Protein AF-A0AAW1ASM3-F1 (afdb_monomer_lite)

Organism: Crotalus adamanteus (NCBI:txid8729)

Structure (mmCIF, N/CA/C/O backbone):
data_AF-A0AAW1ASM3-F1
#
_entry.id   AF-A0AAW1ASM3-F1
#
loop_
_atom_site.group_PDB
_atom_site.id
_atom_site.type_symbol
_atom_site.label_atom_id
_atom_site.label_alt_id
_atom_site.label_comp_id
_atom_site.label_asym_id
_atom_site.label_entity_id
_atom_site.label_seq_id
_atom_site.pdbx_PDB_ins_code
_atom_site.Cartn_x
_atom_site.Cartn_y
_atom_site.Cartn_z
_atom_site.occupancy
_atom_site.B_iso_or_equiv
_atom_site.auth_seq_id
_atom_site.auth_comp_id
_atom_site.auth_asym_id
_atom_site.auth_atom_id
_atom_site.pdbx_PDB_model_num
ATOM 1 N N . MET A 1 1 ? -35.745 -4.486 3.877 1.00 82.31 1 MET A N 1
ATOM 2 C CA . MET A 1 1 ? -34.928 -3.350 4.353 1.00 82.31 1 MET A CA 1
ATOM 3 C C . MET A 1 1 ? -33.497 -3.824 4.559 1.00 82.31 1 MET A C 1
ATOM 5 O O . MET A 1 1 ? -33.314 -4.729 5.365 1.00 82.31 1 MET A O 1
ATOM 9 N N . PRO A 1 2 ? -32.500 -3.284 3.839 1.00 93.75 2 PRO A N 1
ATOM 10 C CA . PRO A 1 2 ? -31.086 -3.465 4.178 1.00 93.75 2 PRO A CA 1
ATOM 11 C C . PRO A 1 2 ? -30.749 -3.000 5.606 1.00 93.75 2 PRO A C 1
ATOM 13 O O . PRO A 1 2 ? -31.314 -2.018 6.092 1.00 93.75 2 PRO A O 1
ATOM 16 N N . PHE A 1 3 ? -29.783 -3.655 6.258 1.00 94.00 3 PHE A N 1
ATOM 17 C CA . PHE A 1 3 ? -29.371 -3.330 7.633 1.00 94.00 3 PHE A CA 1
ATOM 18 C C . PHE A 1 3 ? -28.918 -1.868 7.794 1.00 94.00 3 PHE A C 1
ATOM 20 O O . PHE A 1 3 ? -29.398 -1.164 8.680 1.00 94.00 3 PHE A O 1
ATOM 27 N N . ILE A 1 4 ? -28.086 -1.371 6.872 1.00 94.31 4 ILE A N 1
ATOM 28 C CA . ILE A 1 4 ? -27.621 0.024 6.873 1.00 94.31 4 ILE A CA 1
ATOM 29 C C . ILE A 1 4 ? -28.773 1.037 6.753 1.00 94.31 4 ILE A C 1
ATOM 31 O O . ILE A 1 4 ? -28.754 2.064 7.423 1.00 94.31 4 ILE A O 1
ATOM 35 N N . THR A 1 5 ? -29.815 0.739 5.966 1.00 91.44 5 THR A N 1
ATOM 36 C CA . THR A 1 5 ? -30.988 1.625 5.842 1.00 91.44 5 THR A CA 1
ATOM 37 C C . THR A 1 5 ? -31.884 1.596 7.079 1.00 91.44 5 THR A C 1
ATOM 39 O O . THR A 1 5 ? -32.475 2.616 7.414 1.00 91.44 5 THR A O 1
ATOM 42 N N . TYR A 1 6 ? -31.950 0.461 7.784 1.00 91.94 6 TYR A N 1
ATOM 43 C CA . TYR A 1 6 ? -32.653 0.359 9.064 1.00 91.94 6 TYR A CA 1
ATOM 44 C C . TYR A 1 6 ? -31.962 1.211 10.138 1.00 91.94 6 TYR A C 1
ATOM 46 O O . TYR A 1 6 ? -32.612 2.057 10.750 1.00 91.94 6 TYR A O 1
ATOM 54 N N . LEU A 1 7 ? -30.639 1.068 10.294 1.00 91.00 7 LEU A N 1
ATOM 55 C CA . LEU A 1 7 ? -29.864 1.908 11.212 1.00 91.00 7 LEU A CA 1
ATOM 56 C C . LEU A 1 7 ? -29.938 3.389 10.830 1.00 91.00 7 LEU A C 1
ATOM 58 O O . LEU A 1 7 ? -30.219 4.214 11.688 1.00 91.00 7 LEU A O 1
ATOM 62 N N . SER A 1 8 ? -29.762 3.734 9.551 1.00 90.38 8 SER A N 1
ATOM 63 C CA . SER A 1 8 ? -29.872 5.125 9.096 1.00 90.38 8 SER A CA 1
ATOM 64 C C . SER A 1 8 ? -31.235 5.739 9.422 1.00 90.38 8 SER A C 1
ATOM 66 O O . SER A 1 8 ? -31.278 6.905 9.797 1.00 90.38 8 SER A O 1
ATOM 68 N N . GLY A 1 9 ? -32.328 4.974 9.302 1.00 88.69 9 GLY A N 1
ATOM 69 C CA . GLY A 1 9 ? -33.668 5.428 9.677 1.00 88.69 9 GLY A CA 1
ATOM 70 C C . GLY A 1 9 ? -33.783 5.717 11.175 1.00 88.69 9 GLY A C 1
ATOM 71 O O . GLY A 1 9 ? -34.260 6.787 11.555 1.00 88.69 9 GLY A O 1
ATOM 72 N N . LEU A 1 10 ? -33.276 4.808 12.017 1.00 88.62 10 LEU A N 1
ATOM 73 C CA . LEU A 1 10 ? -33.219 5.003 13.467 1.00 88.62 10 LEU A CA 1
ATOM 74 C C . LEU A 1 10 ? -32.372 6.225 13.855 1.00 88.62 10 LEU A C 1
ATOM 76 O O . LEU A 1 10 ? -32.844 7.052 14.623 1.00 88.62 10 LEU A O 1
ATOM 80 N N . LEU A 1 11 ? -31.181 6.398 13.271 1.00 87.75 11 LEU A N 1
ATOM 81 C CA . LEU A 1 11 ? -30.322 7.565 13.516 1.00 87.75 11 LEU A CA 1
ATOM 82 C C . LEU A 1 11 ? -31.014 8.880 13.118 1.00 87.75 11 LEU A C 1
ATOM 84 O O . LEU A 1 11 ? -30.948 9.856 13.858 1.00 87.75 11 LEU A O 1
ATOM 88 N N . THR A 1 12 ? -31.728 8.920 11.985 1.00 84.06 12 THR A N 1
ATOM 89 C CA . THR A 1 12 ? -32.496 10.121 11.601 1.00 84.06 12 THR A CA 1
ATOM 90 C C . THR A 1 12 ? -33.696 10.390 12.511 1.00 84.06 12 THR A C 1
ATOM 92 O O . THR A 1 12 ? -34.086 11.544 12.669 1.00 84.06 12 THR A O 1
ATOM 95 N N . ALA A 1 13 ? -34.272 9.350 13.122 1.00 82.06 13 ALA A N 1
ATOM 96 C CA . ALA A 1 13 ? -35.368 9.472 14.080 1.00 82.06 13 ALA A CA 1
ATOM 97 C C . ALA A 1 13 ? -34.887 9.802 15.506 1.00 82.06 13 ALA A C 1
ATOM 99 O O . ALA A 1 13 ? -35.651 10.379 16.274 1.00 82.06 13 ALA A O 1
ATOM 100 N N . GLN A 1 14 ? -33.625 9.506 15.847 1.00 71.81 14 GLN A N 1
ATOM 101 C CA . GLN A 1 14 ? -33.038 9.747 17.173 1.00 71.81 14 GLN A CA 1
ATOM 102 C C . GLN A 1 14 ? -33.065 11.223 17.592 1.00 71.81 14 GLN A C 1
ATOM 104 O O . GLN A 1 14 ? -33.134 11.522 18.778 1.00 71.81 14 GLN A O 1
ATOM 109 N N . MET A 1 15 ? -33.131 12.153 16.634 1.00 61.88 15 MET A N 1
ATOM 110 C CA . MET A 1 15 ? -33.374 13.583 16.889 1.00 61.88 15 MET A CA 1
ATOM 111 C C . MET A 1 15 ? -34.691 13.872 17.649 1.00 61.88 15 MET A C 1
ATOM 113 O O . MET A 1 15 ? -34.957 15.023 17.988 1.00 61.88 15 MET A O 1
ATOM 117 N N . LEU A 1 16 ? -35.530 12.854 17.880 1.00 68.38 16 LEU A N 1
ATOM 118 C CA . LEU A 1 16 ? -36.795 12.907 18.615 1.00 68.38 16 LEU A CA 1
ATOM 119 C C . LEU A 1 16 ? -36.767 12.118 19.948 1.00 68.38 16 LEU A C 1
ATOM 121 O O . LEU A 1 16 ? -37.781 12.102 20.646 1.00 68.38 16 LEU A O 1
ATOM 125 N N . SER A 1 17 ? -35.659 11.448 20.304 1.00 69.94 17 SER A N 1
ATOM 126 C CA . SER A 1 17 ? -35.540 10.626 21.524 1.00 69.94 17 SER A CA 1
ATOM 127 C C . SER A 1 17 ? -34.078 10.373 21.941 1.00 69.94 17 SER A C 1
ATOM 129 O O . SER A 1 17 ? -33.352 9.685 21.221 1.00 69.94 17 SER A O 1
ATOM 131 N N . ASP A 1 18 ? -33.673 10.848 23.125 1.00 66.31 18 ASP A N 1
ATOM 132 C CA . ASP A 1 18 ? -32.274 10.784 23.598 1.00 66.31 18 ASP A CA 1
ATOM 133 C C . ASP A 1 18 ? -31.766 9.356 23.918 1.00 66.31 18 ASP A C 1
ATOM 135 O O . ASP A 1 18 ? -30.696 8.953 23.456 1.00 66.31 18 ASP A O 1
ATOM 139 N N . ASP A 1 19 ? -32.534 8.557 24.669 1.00 60.03 19 ASP A N 1
ATOM 140 C CA . ASP A 1 19 ? -32.048 7.322 25.319 1.00 60.03 19 ASP A CA 1
ATOM 141 C C . ASP A 1 19 ? -32.208 6.038 24.475 1.00 60.03 19 ASP A C 1
ATOM 143 O O . ASP A 1 19 ? -32.847 5.068 24.896 1.00 60.03 19 ASP A O 1
ATOM 147 N N . GLN A 1 20 ? -31.632 5.989 23.268 1.00 67.62 20 GLN A N 1
ATOM 148 C CA . GLN A 1 20 ? -31.697 4.788 22.418 1.00 67.62 20 GLN A CA 1
ATOM 149 C C . GLN A 1 20 ? -30.332 4.112 22.182 1.00 67.62 20 GLN A C 1
ATOM 151 O O . GLN A 1 20 ? -29.307 4.764 21.994 1.00 67.62 20 GLN A O 1
ATOM 156 N N . LEU A 1 21 ? -30.352 2.768 22.114 1.00 78.94 21 LEU A N 1
ATOM 157 C CA . LEU A 1 21 ? -29.240 1.806 21.896 1.00 78.94 21 LEU A CA 1
ATOM 158 C C . LEU A 1 21 ? -28.329 2.054 20.666 1.00 78.94 21 LEU A C 1
ATOM 160 O O . LEU A 1 21 ? -27.436 1.263 20.380 1.00 78.94 21 LEU A O 1
ATOM 164 N N . ILE A 1 22 ? -28.587 3.120 19.919 1.00 84.19 22 ILE A N 1
ATOM 165 C CA . ILE A 1 22 ? -27.890 3.575 18.711 1.00 84.19 22 ILE A CA 1
ATOM 166 C C . ILE A 1 22 ? -26.911 4.728 18.994 1.00 84.19 22 ILE A C 1
ATOM 168 O O . ILE A 1 22 ? -26.211 5.169 18.084 1.00 84.19 22 ILE A O 1
ATOM 172 N N . SER A 1 23 ? -26.833 5.213 20.240 1.00 85.50 23 SER A N 1
ATOM 173 C CA . SER A 1 23 ? -25.839 6.209 20.649 1.00 85.50 23 SER A CA 1
ATOM 174 C C . SER A 1 23 ? -24.412 5.748 20.316 1.00 85.50 23 SER A C 1
ATOM 176 O O . SER A 1 23 ? -24.040 4.600 20.559 1.00 85.50 23 SER A O 1
ATOM 178 N N . GLY A 1 24 ? -23.621 6.634 19.706 1.00 86.06 24 GLY A N 1
ATOM 179 C CA . GLY A 1 24 ? -22.264 6.340 19.230 1.00 86.06 24 GLY A CA 1
ATOM 180 C C . GLY A 1 24 ? -22.170 5.643 17.862 1.00 86.06 24 GLY A C 1
ATOM 181 O O . GLY A 1 24 ? -21.072 5.566 17.311 1.00 86.06 24 GLY A O 1
ATOM 182 N N . VAL A 1 25 ? -23.276 5.184 17.263 1.00 90.56 25 VAL A N 1
ATOM 183 C CA . VAL A 1 25 ? -23.261 4.624 15.899 1.00 90.56 25 VAL A CA 1
ATOM 184 C C . VAL A 1 25 ? -23.029 5.741 14.877 1.00 90.56 25 VAL A C 1
ATOM 186 O O . VAL A 1 25 ? -23.717 6.757 14.881 1.00 90.56 25 VAL A O 1
ATOM 189 N N . GLN A 1 26 ? -22.081 5.541 13.958 1.00 91.75 26 GLN A N 1
ATOM 190 C CA . GLN A 1 26 ? -21.777 6.483 12.875 1.00 91.75 26 GLN A CA 1
ATOM 191 C C . GLN A 1 26 ? -21.695 5.749 11.533 1.00 91.75 26 GLN A C 1
ATOM 193 O O . GLN A 1 26 ? -21.084 4.686 11.432 1.00 91.75 26 GLN A O 1
ATOM 198 N N . ILE A 1 27 ? -22.299 6.322 10.488 1.00 93.00 27 ILE A N 1
ATOM 199 C CA . ILE A 1 27 ? -22.338 5.737 9.141 1.00 93.00 27 ILE A CA 1
ATOM 200 C C . ILE A 1 27 ? -21.538 6.627 8.186 1.00 93.00 27 ILE A C 1
ATOM 202 O O . ILE A 1 27 ? -22.000 7.687 7.769 1.00 93.00 27 ILE A O 1
ATOM 206 N N . HIS A 1 28 ? -20.348 6.164 7.804 1.00 94.94 28 HIS A N 1
ATOM 207 C CA . HIS A 1 28 ? -19.501 6.810 6.800 1.00 94.94 28 HIS A CA 1
ATOM 208 C C . HIS A 1 28 ? -19.736 6.185 5.418 1.00 94.94 28 HIS A C 1
ATOM 210 O O . HIS A 1 28 ? -20.041 4.998 5.300 1.00 94.94 28 HIS A O 1
ATOM 216 N N . CYS A 1 29 ? -19.701 7.006 4.366 1.00 93.12 29 CYS A N 1
ATOM 217 C CA . CYS A 1 29 ? -20.362 6.680 3.101 1.00 93.12 29 CYS A CA 1
ATOM 218 C C . CYS A 1 29 ? -19.639 7.262 1.876 1.00 93.12 29 CYS A C 1
ATOM 220 O O . CYS A 1 29 ? -20.001 8.319 1.360 1.00 93.12 29 CYS A O 1
ATOM 222 N N . GLU A 1 30 ? -18.663 6.519 1.361 1.00 94.81 30 GLU A N 1
ATOM 223 C CA . GLU A 1 30 ? -17.976 6.831 0.102 1.00 94.81 30 GLU A CA 1
ATOM 224 C C . GLU A 1 30 ? -18.768 6.324 -1.121 1.00 94.81 30 GLU A C 1
ATOM 226 O O . GLU A 1 30 ? -19.751 5.585 -0.983 1.00 94.81 30 GLU A O 1
ATOM 231 N N . GLU A 1 31 ? -18.416 6.796 -2.322 1.00 92.25 31 GLU A N 1
ATOM 232 C CA . GLU A 1 31 ? -19.113 6.485 -3.581 1.00 92.25 31 GLU A CA 1
ATOM 233 C C . GLU A 1 31 ? -18.160 6.641 -4.779 1.00 92.25 31 GLU A C 1
ATOM 235 O O . GLU A 1 31 ? -17.697 7.743 -5.073 1.00 92.25 31 GLU A O 1
ATOM 240 N N . LYS A 1 32 ? -17.857 5.533 -5.472 1.00 94.56 32 LYS A N 1
ATOM 241 C CA . LYS A 1 32 ? -17.031 5.506 -6.691 1.00 94.56 32 LYS A CA 1
ATOM 242 C C . LYS A 1 32 ? -17.939 5.358 -7.915 1.00 94.56 32 LYS A C 1
ATOM 244 O O . LYS A 1 32 ? -18.344 4.254 -8.260 1.00 94.56 32 LYS A O 1
ATOM 249 N N . GLY A 1 33 ? -18.259 6.482 -8.556 1.00 92.62 33 GLY A N 1
ATOM 250 C CA . GLY A 1 33 ? -19.308 6.550 -9.580 1.00 92.62 33 GLY A CA 1
ATOM 251 C C . GLY A 1 33 ? -20.706 6.649 -8.960 1.00 92.62 33 GLY A C 1
ATOM 252 O O . GLY A 1 33 ? -20.955 6.122 -7.881 1.00 92.62 33 GLY A O 1
ATOM 253 N N . ARG A 1 34 ? -21.611 7.384 -9.616 1.00 93.25 34 ARG A N 1
ATOM 254 C CA . ARG A 1 34 ? -22.935 7.712 -9.058 1.00 93.25 34 ARG A CA 1
ATOM 255 C C . ARG A 1 34 ? -23.897 6.527 -9.107 1.00 93.25 34 ARG A C 1
ATOM 257 O O . ARG A 1 34 ? -23.917 5.787 -10.089 1.00 93.25 34 ARG A O 1
ATOM 264 N N . CYS A 1 35 ? -24.759 6.409 -8.100 1.00 94.81 35 CYS A N 1
ATOM 265 C CA . CYS A 1 35 ? -25.831 5.414 -8.084 1.00 94.81 35 CYS A CA 1
ATOM 266 C C . CYS A 1 35 ? -26.839 5.601 -9.251 1.00 94.81 35 CYS A C 1
ATOM 268 O O . CYS A 1 35 ? -27.438 6.678 -9.381 1.00 94.81 35 CYS A O 1
ATOM 270 N N . PRO A 1 36 ? -27.082 4.570 -10.089 1.00 94.94 36 PRO A N 1
ATOM 271 C CA . PRO A 1 36 ? -28.105 4.626 -11.128 1.00 94.94 36 PRO A CA 1
ATOM 272 C C . PRO A 1 36 ? -29.510 4.554 -10.517 1.00 94.94 36 PRO A C 1
ATOM 274 O O . PRO A 1 36 ? -29.764 3.758 -9.617 1.00 94.94 36 PRO A O 1
ATOM 277 N N . SER A 1 37 ? -30.451 5.323 -11.063 1.00 91.75 37 SER A N 1
ATOM 278 C CA . SER A 1 37 ? -31.869 5.349 -10.641 1.00 91.75 37 SER A CA 1
ATOM 279 C C . SER A 1 37 ? -32.583 3.984 -10.662 1.00 91.75 37 SER A C 1
ATOM 281 O O . SER A 1 37 ? -33.572 3.798 -9.953 1.00 91.75 37 SER A O 1
ATOM 283 N N . THR A 1 38 ? -32.070 3.013 -11.423 1.00 93.31 38 THR A N 1
ATOM 284 C CA . THR A 1 38 ? -32.552 1.622 -11.455 1.00 93.31 38 THR A CA 1
ATOM 285 C C . THR A 1 38 ? -32.133 0.790 -10.237 1.00 93.31 38 THR A C 1
ATOM 287 O O . THR A 1 38 ? -32.728 -0.255 -9.988 1.00 93.31 38 THR A O 1
ATOM 290 N N . CYS A 1 39 ? -31.132 1.222 -9.461 1.00 93.88 39 CYS A N 1
ATOM 291 C CA . CYS A 1 39 ? -30.647 0.504 -8.285 1.00 93.88 39 CYS A CA 1
ATOM 292 C C . CYS A 1 39 ? -31.164 1.143 -6.991 1.00 93.88 39 CYS A C 1
ATOM 294 O O . CYS A 1 39 ? -30.785 2.250 -6.615 1.00 93.88 39 CYS A O 1
ATOM 296 N N . HIS A 1 40 ? -32.002 0.416 -6.253 1.00 92.94 40 HIS A N 1
ATOM 297 C CA . HIS A 1 40 ? -32.552 0.905 -4.985 1.00 92.94 40 HIS A CA 1
ATOM 298 C C . HIS A 1 40 ? -31.644 0.663 -3.767 1.00 92.94 40 HIS A C 1
ATOM 300 O O . HIS A 1 40 ? -31.925 1.199 -2.700 1.00 92.94 40 HIS A O 1
ATOM 306 N N . LEU A 1 41 ? -30.550 -0.102 -3.905 1.00 93.44 41 LEU A N 1
ATOM 307 C CA . LEU A 1 41 ? -29.639 -0.415 -2.791 1.00 93.44 41 LEU A CA 1
ATOM 308 C C . LEU A 1 41 ? -28.603 0.686 -2.518 1.00 93.44 41 LEU A C 1
ATOM 310 O O . LEU A 1 41 ? -28.263 0.914 -1.362 1.00 93.44 41 LEU A O 1
ATOM 314 N N . CYS A 1 42 ? -28.124 1.385 -3.553 1.00 93.38 42 CYS A N 1
ATOM 315 C CA . CYS A 1 42 ? -27.189 2.511 -3.409 1.00 93.38 42 CYS A CA 1
ATOM 316 C C . CYS A 1 42 ? -27.884 3.880 -3.307 1.00 93.38 42 CYS A C 1
ATOM 318 O O . CYS A 1 42 ? -27.214 4.912 -3.246 1.00 93.38 42 CYS A O 1
ATOM 320 N N . ARG A 1 43 ? -29.224 3.910 -3.332 1.00 92.31 43 ARG A N 1
ATOM 321 C CA . ARG A 1 43 ? -30.012 5.138 -3.475 1.00 92.31 43 ARG A CA 1
ATOM 322 C C . ARG A 1 43 ? -29.810 6.061 -2.271 1.00 92.31 43 ARG A C 1
ATOM 324 O O . ARG A 1 43 ? -30.114 5.693 -1.140 1.00 92.31 43 ARG A O 1
ATOM 331 N N . ARG A 1 44 ? -29.347 7.286 -2.527 1.00 89.19 44 ARG A N 1
ATOM 332 C CA . ARG A 1 44 ? -29.218 8.368 -1.538 1.00 89.19 44 ARG A CA 1
ATOM 333 C C . ARG A 1 44 ? -30.021 9.580 -2.009 1.00 89.19 44 ARG A C 1
ATOM 335 O O . ARG A 1 44 ? -30.027 9.891 -3.202 1.00 89.19 44 ARG A O 1
ATOM 342 N N . ALA A 1 45 ? -30.691 10.263 -1.080 1.00 84.69 45 ALA A N 1
ATOM 343 C CA . ALA A 1 45 ? -31.505 11.438 -1.390 1.00 84.69 45 ALA A CA 1
ATOM 344 C C . ALA A 1 45 ? -30.675 12.505 -2.132 1.00 84.69 45 ALA A C 1
ATOM 346 O O . ALA A 1 45 ? -29.563 12.830 -1.720 1.00 84.69 45 ALA A O 1
ATOM 347 N N . GLY A 1 46 ? -31.195 13.006 -3.257 1.00 82.12 46 GLY A N 1
ATOM 348 C CA . GLY A 1 46 ? -30.535 14.033 -4.074 1.00 82.12 46 GLY A CA 1
ATOM 349 C C . GLY A 1 46 ? -29.273 13.598 -4.839 1.00 82.12 46 GLY A C 1
ATOM 350 O O . GLY A 1 46 ? -28.641 14.450 -5.458 1.00 82.12 46 GLY A O 1
ATOM 351 N N . LYS A 1 47 ? -28.887 12.310 -4.821 1.00 86.50 47 LYS A N 1
ATOM 352 C CA . LYS A 1 47 ? -27.685 11.796 -5.519 1.00 86.50 47 LYS A CA 1
ATOM 353 C C . LYS A 1 47 ? -27.966 10.799 -6.649 1.00 86.50 47 LYS A C 1
ATOM 355 O O . LYS A 1 47 ? -27.032 10.331 -7.295 1.00 86.50 47 LYS A O 1
ATOM 360 N N . GLU A 1 48 ? -29.228 10.467 -6.897 1.00 85.62 48 GLU A N 1
ATOM 361 C CA . GLU A 1 48 ? -29.604 9.555 -7.977 1.00 85.62 48 GLU A CA 1
ATOM 362 C C . GLU A 1 48 ? -29.431 10.176 -9.367 1.00 85.62 48 GLU A C 1
ATOM 364 O O . GLU A 1 48 ? -29.672 11.366 -9.570 1.00 85.62 48 GLU A O 1
ATOM 369 N N . GLN A 1 49 ? -29.032 9.355 -10.340 1.00 88.62 49 GLN A N 1
ATOM 370 C CA . GLN A 1 49 ? -28.863 9.788 -11.723 1.00 88.62 49 GLN A CA 1
ATOM 371 C C . GLN A 1 49 ? -29.444 8.765 -12.711 1.00 88.62 49 GLN A C 1
ATOM 373 O O . GLN A 1 49 ? -29.331 7.549 -12.539 1.00 88.62 49 GLN A O 1
ATOM 378 N N . LEU A 1 50 ? -30.076 9.258 -13.777 1.00 88.81 50 LEU A N 1
ATOM 379 C CA . LEU A 1 50 ? -30.389 8.464 -14.967 1.00 88.81 50 LEU A CA 1
ATOM 380 C C . LEU A 1 50 ? -29.083 8.181 -15.720 1.00 88.81 50 LEU A C 1
ATOM 382 O O . LEU A 1 50 ? -28.357 9.120 -16.042 1.00 88.81 50 LEU A O 1
ATOM 386 N N . SER A 1 51 ? -28.782 6.898 -15.954 1.00 89.12 51 SER A N 1
ATOM 387 C CA . SER A 1 51 ? -27.596 6.422 -16.695 1.00 89.12 51 SER A CA 1
ATOM 388 C C . SER A 1 51 ? -26.289 7.177 -16.360 1.00 89.12 51 SER A C 1
ATOM 390 O O . SER A 1 51 ? -25.768 7.908 -17.205 1.00 89.12 51 SER A O 1
ATOM 392 N N . PRO A 1 52 ? -25.761 7.058 -15.126 1.00 92.81 52 PRO A N 1
ATOM 393 C CA . PRO A 1 52 ? -24.474 7.644 -14.760 1.00 92.81 52 PRO A CA 1
ATOM 394 C C . PRO A 1 52 ? -23.327 7.008 -15.558 1.00 92.81 52 PRO A C 1
ATOM 396 O O . PRO A 1 52 ? -23.367 5.819 -15.878 1.00 92.81 52 PRO A O 1
ATOM 399 N N . SER A 1 53 ? -22.286 7.788 -15.857 1.00 94.25 53 SER A N 1
ATOM 400 C CA . SER A 1 53 ? -21.085 7.270 -16.518 1.00 94.25 53 SER A CA 1
ATOM 401 C C . SER A 1 53 ? -20.329 6.308 -15.589 1.00 94.25 53 SER A C 1
ATOM 403 O O . SER A 1 53 ? -20.104 6.659 -14.425 1.00 94.25 53 SER A O 1
ATOM 405 N N . PRO A 1 54 ? -19.910 5.121 -16.070 1.00 94.31 54 PRO A N 1
ATOM 406 C CA . PRO A 1 54 ? -19.129 4.188 -15.267 1.00 94.31 54 PRO A CA 1
ATOM 407 C C . PRO A 1 54 ? -17.769 4.794 -14.899 1.00 94.31 54 PRO A C 1
ATOM 409 O O . PRO A 1 54 ? -17.187 5.568 -15.658 1.00 94.31 54 PRO A O 1
ATOM 412 N N . VAL A 1 55 ? -17.264 4.426 -13.723 1.00 96.94 55 VAL A N 1
ATOM 413 C CA . VAL A 1 55 ? -15.964 4.855 -13.189 1.00 96.94 55 VAL A CA 1
ATOM 414 C C . VAL A 1 55 ? -15.101 3.614 -12.973 1.00 96.94 55 VAL A C 1
ATOM 416 O O . VAL A 1 55 ? -15.628 2.545 -12.673 1.00 96.94 55 VAL A O 1
ATOM 419 N N . LEU A 1 56 ? -13.781 3.742 -13.127 1.00 97.19 56 LEU A N 1
ATOM 420 C CA . LEU A 1 56 ? -12.841 2.660 -12.838 1.00 97.19 56 LEU A CA 1
ATOM 421 C C . LEU A 1 56 ? -12.931 2.266 -11.353 1.00 97.19 56 LEU A C 1
ATOM 423 O O . LEU A 1 56 ? -12.650 3.081 -10.474 1.00 97.19 56 LEU A O 1
ATOM 427 N N . LEU A 1 57 ? -13.329 1.021 -11.085 1.00 96.19 57 LEU A N 1
ATOM 428 C CA . LEU A 1 57 ? -13.453 0.484 -9.725 1.00 96.19 57 LEU A CA 1
ATOM 429 C C . LEU A 1 57 ? -12.217 -0.320 -9.308 1.00 96.19 57 LEU A C 1
ATOM 431 O O . LEU A 1 57 ? -11.741 -0.168 -8.184 1.00 96.19 57 LEU A O 1
ATOM 435 N N . GLU A 1 58 ? -11.706 -1.142 -10.224 1.00 96.62 58 GLU A N 1
ATOM 436 C CA . GLU A 1 58 ? -10.650 -2.129 -10.005 1.00 96.62 58 GLU A CA 1
ATOM 437 C C . GLU A 1 58 ? -9.802 -2.289 -11.277 1.00 96.62 58 GLU A C 1
ATOM 439 O O . GLU A 1 58 ? -10.305 -2.126 -12.391 1.00 96.62 58 GLU A O 1
ATOM 444 N N . ILE A 1 59 ? -8.519 -2.617 -11.106 1.00 97.38 59 ILE A N 1
ATOM 445 C CA . ILE A 1 59 ? -7.600 -2.996 -12.184 1.00 97.38 59 ILE A CA 1
ATOM 446 C C . ILE A 1 59 ? -7.272 -4.479 -11.984 1.00 97.38 59 ILE A C 1
ATOM 448 O O . ILE A 1 59 ? -6.439 -4.817 -11.149 1.00 97.38 59 ILE A O 1
ATOM 452 N N . SER A 1 60 ? -7.941 -5.364 -12.725 1.00 97.12 60 SER A N 1
ATOM 453 C CA . SER A 1 60 ? -7.801 -6.820 -12.554 1.00 97.12 60 SER A CA 1
ATOM 454 C C . SER A 1 60 ? -6.496 -7.387 -13.121 1.00 97.12 60 SER A C 1
ATOM 456 O O . SER A 1 60 ? -5.980 -8.384 -12.618 1.00 97.12 60 SER A O 1
ATOM 458 N N . HIS A 1 61 ? -5.948 -6.759 -14.165 1.00 96.50 61 HIS A N 1
ATOM 459 C CA . HIS A 1 61 ? -4.727 -7.193 -14.840 1.00 96.50 61 HIS A CA 1
ATOM 460 C C . HIS A 1 61 ? -3.877 -5.991 -15.256 1.00 96.50 61 HIS A C 1
ATOM 462 O O . HIS A 1 61 ? -4.399 -4.968 -15.699 1.00 96.50 61 HIS A O 1
ATOM 468 N N . ILE A 1 62 ? -2.556 -6.139 -15.145 1.00 97.06 62 ILE A N 1
ATOM 469 C CA . ILE A 1 62 ? -1.559 -5.136 -15.528 1.00 97.06 62 ILE A CA 1
ATOM 470 C C . ILE A 1 62 ? -0.515 -5.831 -16.402 1.00 97.06 62 ILE A C 1
ATOM 472 O O . ILE A 1 62 ? -0.040 -6.912 -16.058 1.00 97.06 62 ILE A O 1
ATOM 476 N N . VAL A 1 63 ? -0.144 -5.206 -17.521 1.00 96.88 63 VAL A N 1
ATOM 477 C CA . VAL A 1 63 ? 0.952 -5.658 -18.391 1.00 96.88 63 VAL A CA 1
ATOM 478 C C . VAL A 1 63 ? 2.063 -4.602 -18.349 1.00 96.88 63 VAL A C 1
ATOM 480 O O . VAL A 1 63 ? 1.780 -3.436 -18.632 1.00 96.88 63 VAL A O 1
ATOM 483 N N . PRO A 1 64 ? 3.315 -4.956 -17.999 1.00 96.38 64 PRO A N 1
ATOM 484 C CA . PRO A 1 64 ? 4.419 -3.999 -17.969 1.00 96.38 64 PRO A CA 1
ATOM 485 C C . PRO A 1 64 ? 4.728 -3.414 -19.352 1.00 96.38 64 PRO A C 1
ATOM 487 O O . PRO A 1 64 ? 4.790 -4.143 -20.341 1.00 96.38 64 PRO A O 1
ATOM 490 N N . LEU A 1 65 ? 5.002 -2.107 -19.420 1.00 96.38 65 LEU A N 1
ATOM 491 C CA . LEU A 1 65 ? 5.216 -1.399 -20.692 1.00 96.38 65 LEU A CA 1
ATOM 492 C C . LEU A 1 65 ? 6.424 -1.909 -21.495 1.00 96.38 65 LEU A C 1
ATOM 494 O O . LEU A 1 65 ? 6.401 -1.841 -22.721 1.00 96.38 65 LEU A O 1
ATOM 498 N N . TYR A 1 66 ? 7.440 -2.487 -20.843 1.00 96.25 66 TYR A N 1
ATOM 499 C CA . TYR A 1 66 ? 8.580 -3.090 -21.543 1.00 96.25 66 TYR A CA 1
ATOM 500 C C . TYR A 1 66 ? 8.183 -4.272 -22.444 1.00 96.25 66 TYR A C 1
ATOM 502 O O . TYR A 1 66 ? 8.903 -4.586 -23.385 1.00 96.25 66 TYR A O 1
ATOM 510 N N . MET A 1 67 ? 7.017 -4.896 -22.228 1.00 96.50 67 MET A N 1
ATOM 511 C CA . MET A 1 67 ? 6.491 -5.942 -23.116 1.00 96.50 67 MET A CA 1
ATOM 512 C C . MET A 1 67 ? 6.091 -5.414 -24.504 1.00 96.50 67 MET A C 1
ATOM 514 O O . MET A 1 67 ? 5.916 -6.208 -25.424 1.00 96.50 67 MET A O 1
ATOM 518 N N . LEU A 1 68 ? 5.954 -4.093 -24.663 1.00 96.81 68 LEU A N 1
ATOM 519 C CA . LEU A 1 68 ? 5.680 -3.431 -25.942 1.00 96.81 68 LEU A CA 1
ATOM 520 C C . LEU A 1 68 ? 6.966 -3.087 -26.720 1.00 96.81 68 LEU A C 1
ATOM 522 O O . LEU A 1 68 ? 6.892 -2.692 -27.883 1.00 96.81 68 LEU A O 1
ATOM 526 N N . ILE A 1 69 ? 8.141 -3.227 -26.094 1.00 97.62 69 ILE A N 1
ATOM 527 C CA . ILE A 1 69 ? 9.444 -2.949 -26.706 1.00 97.62 69 ILE A CA 1
ATOM 528 C C . ILE A 1 69 ? 9.909 -4.204 -27.455 1.00 97.62 69 ILE A C 1
ATOM 530 O O . ILE A 1 69 ? 10.041 -5.277 -26.867 1.00 97.62 69 ILE A O 1
ATOM 534 N N . GLN A 1 70 ? 10.146 -4.065 -28.763 1.00 96.19 70 GLN A N 1
ATOM 535 C CA . GLN A 1 70 ? 10.574 -5.172 -29.630 1.00 96.19 70 GLN A CA 1
ATOM 536 C C . GLN A 1 70 ? 12.073 -5.470 -29.511 1.00 96.19 70 GLN A C 1
ATOM 538 O O . GLN A 1 70 ? 12.476 -6.628 -29.586 1.00 96.19 70 GLN A O 1
ATOM 543 N N . ASP A 1 71 ? 12.890 -4.430 -29.332 1.00 97.81 71 ASP A N 1
ATOM 544 C CA . ASP A 1 71 ? 14.332 -4.570 -29.153 1.00 97.81 71 ASP A CA 1
ATOM 545 C C . ASP A 1 71 ? 14.674 -5.128 -27.764 1.00 97.81 71 ASP A C 1
ATOM 547 O O . ASP A 1 71 ? 14.194 -4.634 -26.742 1.00 97.81 71 ASP A O 1
ATOM 551 N N . ASN A 1 72 ? 15.515 -6.162 -27.720 1.00 97.00 72 ASN A N 1
ATOM 552 C CA . ASN A 1 72 ? 15.795 -6.890 -26.486 1.00 97.00 72 ASN A CA 1
ATOM 553 C C . ASN A 1 72 ? 16.704 -6.103 -25.528 1.00 97.00 72 ASN A C 1
ATOM 555 O O . ASN A 1 72 ? 16.501 -6.169 -24.317 1.00 97.00 72 ASN A O 1
ATOM 559 N N . GLU A 1 73 ? 17.671 -5.344 -26.052 1.00 97.69 73 GLU A N 1
ATOM 560 C CA . GLU A 1 73 ? 18.605 -4.559 -25.234 1.00 97.69 73 GLU A CA 1
ATOM 561 C C . GLU A 1 73 ? 17.871 -3.403 -24.545 1.00 97.69 73 GLU A C 1
ATOM 563 O O . GLU A 1 73 ? 17.911 -3.266 -23.321 1.00 97.69 73 GLU A O 1
ATOM 568 N N . THR A 1 74 ? 17.090 -2.642 -25.317 1.00 97.00 74 THR A N 1
ATOM 569 C CA . THR A 1 74 ? 16.233 -1.557 -24.821 1.00 97.00 74 THR A CA 1
ATOM 570 C C . THR A 1 74 ? 15.188 -2.077 -23.832 1.00 97.00 74 THR A C 1
ATOM 572 O O . THR A 1 74 ? 14.900 -1.418 -22.830 1.00 97.00 74 THR A O 1
ATOM 575 N N . ARG A 1 75 ? 14.624 -3.271 -24.071 1.00 97.56 75 ARG A N 1
ATOM 576 C CA . ARG A 1 75 ? 13.645 -3.898 -23.173 1.00 97.56 75 ARG A CA 1
ATOM 577 C C . ARG A 1 75 ? 14.235 -4.226 -21.804 1.00 97.56 75 ARG A C 1
ATOM 579 O O . ARG A 1 75 ? 13.621 -3.885 -20.793 1.00 97.56 75 ARG A O 1
ATOM 586 N N . GLU A 1 76 ? 15.397 -4.874 -21.756 1.00 96.81 76 GLU A N 1
ATOM 587 C CA . GLU A 1 76 ? 16.041 -5.220 -20.483 1.00 96.81 76 GLU A CA 1
ATOM 588 C C . GLU A 1 76 ? 16.580 -3.972 -19.763 1.00 96.81 76 GLU A C 1
ATOM 590 O O . GLU A 1 76 ? 16.406 -3.859 -18.550 1.00 96.81 76 GLU A O 1
ATOM 595 N N . ALA A 1 77 ? 17.102 -2.976 -20.492 1.00 96.56 77 ALA A N 1
ATOM 596 C CA . ALA A 1 77 ? 17.486 -1.684 -19.916 1.00 96.56 77 ALA A CA 1
ATOM 597 C C . ALA A 1 77 ? 16.288 -0.944 -19.285 1.00 96.56 77 ALA A C 1
ATOM 599 O O . ALA A 1 77 ? 16.370 -0.475 -18.148 1.00 96.56 77 ALA A O 1
ATOM 600 N N . PHE A 1 78 ? 15.139 -0.891 -19.973 1.00 97.44 78 PHE A N 1
ATOM 601 C CA . PHE A 1 78 ? 13.913 -0.296 -19.426 1.00 97.44 78 PHE A CA 1
ATOM 602 C C . PHE A 1 78 ? 13.406 -1.066 -18.201 1.00 97.44 78 PHE A C 1
ATOM 604 O O . PHE A 1 78 ? 12.976 -0.465 -17.219 1.00 97.44 78 PHE A O 1
ATOM 611 N N . LYS A 1 79 ? 13.452 -2.401 -18.238 1.00 96.62 79 LYS A N 1
ATOM 612 C CA . LYS A 1 79 ? 13.062 -3.265 -17.118 1.00 96.62 79 LYS A CA 1
ATOM 613 C C . LYS A 1 79 ? 13.952 -3.037 -15.891 1.00 96.62 79 LYS A C 1
ATOM 615 O O . LYS A 1 79 ? 13.413 -2.920 -14.793 1.00 96.62 79 LYS A O 1
ATOM 620 N N . ALA A 1 80 ? 15.268 -2.902 -16.062 1.00 95.69 80 ALA A N 1
ATOM 621 C CA . ALA A 1 80 ? 16.187 -2.548 -14.979 1.00 95.69 80 ALA A CA 1
ATOM 622 C C . ALA A 1 80 ? 15.862 -1.165 -14.382 1.00 95.69 80 ALA A C 1
ATOM 624 O O . ALA A 1 80 ? 15.677 -1.049 -13.170 1.00 95.69 80 ALA A O 1
ATOM 625 N N . ALA A 1 81 ? 15.670 -0.142 -15.223 1.00 96.50 81 ALA A N 1
ATOM 626 C CA . ALA A 1 81 ? 15.283 1.201 -14.782 1.00 96.50 81 ALA A CA 1
ATOM 627 C C . ALA A 1 81 ? 13.916 1.229 -14.062 1.00 96.50 81 ALA A C 1
ATOM 629 O O . ALA A 1 81 ? 13.739 1.926 -13.060 1.00 96.50 81 ALA A O 1
ATOM 630 N N . LEU A 1 82 ? 12.947 0.425 -14.516 1.00 96.81 82 LEU A N 1
ATOM 631 C CA . LEU A 1 82 ? 11.652 0.275 -13.850 1.00 96.81 82 LEU A CA 1
ATOM 632 C C . LEU A 1 82 ? 11.809 -0.364 -12.460 1.00 96.81 82 LEU A C 1
ATOM 634 O O . LEU A 1 82 ? 11.236 0.130 -11.493 1.00 96.81 82 LEU A O 1
ATOM 638 N N . MET A 1 83 ? 12.622 -1.416 -12.337 1.00 96.38 83 MET A N 1
ATOM 639 C CA . MET A 1 83 ? 12.906 -2.059 -11.049 1.00 96.38 83 MET A CA 1
ATOM 640 C C . MET A 1 83 ? 13.641 -1.112 -10.088 1.00 96.38 83 MET A C 1
ATOM 642 O O . MET A 1 83 ? 13.255 -1.018 -8.924 1.00 96.38 83 MET A O 1
ATOM 646 N N . SER A 1 84 ? 14.624 -0.351 -10.582 1.00 96.56 84 SER A N 1
ATOM 647 C CA . SER A 1 84 ? 15.312 0.710 -9.833 1.00 96.56 84 SER A CA 1
ATOM 648 C C . SER A 1 84 ? 14.338 1.773 -9.309 1.00 96.56 84 SER A C 1
ATOM 650 O O . SER A 1 84 ? 14.346 2.094 -8.120 1.00 96.56 84 SER A O 1
ATOM 652 N N . SER A 1 85 ? 13.449 2.289 -10.167 1.00 96.50 85 SER A N 1
ATOM 653 C CA . SER A 1 85 ? 12.483 3.327 -9.775 1.00 96.50 85 SER A CA 1
ATOM 654 C C . SER A 1 85 ? 11.440 2.847 -8.761 1.00 96.50 85 SER A C 1
ATOM 656 O O . SER A 1 85 ? 11.033 3.633 -7.909 1.00 96.50 85 SER A O 1
ATOM 658 N N . TYR A 1 86 ? 11.037 1.572 -8.816 1.00 96.12 86 TYR A N 1
ATOM 659 C CA . TYR A 1 86 ? 10.023 1.010 -7.920 1.00 96.12 86 TYR A CA 1
ATOM 660 C C . TYR A 1 86 ? 10.588 0.536 -6.568 1.00 96.12 86 TYR A C 1
ATOM 662 O O . TYR A 1 86 ? 9.987 0.818 -5.535 1.00 96.12 86 TYR A O 1
ATOM 670 N N . TRP A 1 87 ? 11.732 -0.160 -6.554 1.00 96.75 87 TRP A N 1
ATOM 671 C CA . TRP A 1 87 ? 12.299 -0.753 -5.329 1.00 96.75 87 TRP A CA 1
ATOM 672 C C . TRP A 1 87 ? 13.403 0.093 -4.684 1.00 96.75 87 TRP A C 1
ATOM 674 O O . TRP A 1 87 ? 13.529 0.107 -3.463 1.00 96.75 87 TRP A O 1
ATOM 684 N N . CYS A 1 88 ? 14.192 0.812 -5.486 1.00 96.69 88 CYS A N 1
ATOM 685 C CA . CYS A 1 88 ? 15.389 1.536 -5.040 1.00 96.69 88 CYS A CA 1
ATOM 686 C C . CYS A 1 88 ? 15.250 3.064 -5.193 1.00 96.69 88 CYS A C 1
ATOM 688 O O . CYS A 1 88 ? 16.250 3.779 -5.290 1.00 96.69 88 CYS A O 1
ATOM 690 N N . SER A 1 89 ? 14.013 3.572 -5.266 1.00 96.06 89 SER A N 1
ATOM 691 C CA . SER A 1 89 ? 13.670 4.999 -5.428 1.00 96.06 89 SER A CA 1
ATOM 692 C C . SER A 1 89 ? 14.365 5.711 -6.605 1.00 96.06 89 SER A C 1
ATOM 694 O O . SER A 1 89 ? 14.510 6.934 -6.591 1.00 96.06 89 SER A O 1
ATOM 696 N N . GLY A 1 90 ? 14.833 4.963 -7.610 1.00 95.88 90 GLY A N 1
ATOM 697 C CA . GLY A 1 90 ? 15.605 5.487 -8.741 1.00 95.88 90 GLY A CA 1
ATOM 698 C C . GLY A 1 90 ? 17.035 5.936 -8.402 1.00 95.88 90 GLY A C 1
ATOM 699 O O . GLY A 1 90 ? 17.598 6.724 -9.157 1.00 95.88 90 GLY A O 1
ATOM 700 N N . LYS A 1 91 ? 17.608 5.486 -7.275 1.00 96.50 91 LYS A N 1
ATOM 701 C CA . LYS A 1 91 ? 18.979 5.815 -6.827 1.00 96.50 91 LYS A CA 1
ATOM 702 C C . LYS A 1 91 ? 19.829 4.567 -6.540 1.00 96.50 91 LYS A C 1
ATOM 704 O O . LYS A 1 91 ? 20.470 4.451 -5.489 1.00 96.50 91 LYS A O 1
ATOM 709 N N . GLY A 1 92 ? 19.731 3.578 -7.417 1.00 96.19 92 GLY A N 1
ATOM 710 C CA . GLY A 1 92 ? 20.453 2.319 -7.293 1.00 96.19 92 GLY A CA 1
ATOM 711 C C . GLY A 1 92 ? 19.822 1.197 -8.106 1.00 96.19 92 GLY A C 1
ATOM 712 O O . GLY A 1 92 ? 18.648 1.267 -8.475 1.00 96.19 92 GLY A O 1
ATOM 713 N N . ASP A 1 93 ? 20.597 0.150 -8.355 1.00 96.75 93 ASP A N 1
ATOM 714 C CA . ASP A 1 93 ? 20.183 -1.001 -9.158 1.00 96.75 93 ASP A CA 1
ATOM 715 C C . ASP A 1 93 ? 19.642 -2.139 -8.286 1.00 96.75 93 ASP A C 1
ATOM 717 O O . ASP A 1 93 ? 20.122 -2.374 -7.176 1.00 96.75 93 ASP A O 1
ATOM 721 N N . VAL A 1 94 ? 18.673 -2.897 -8.805 1.00 97.12 94 VAL A N 1
ATOM 722 C CA . VAL A 1 94 ? 18.232 -4.151 -8.175 1.00 97.12 94 VAL A CA 1
ATOM 723 C C . VAL A 1 94 ? 19.187 -5.276 -8.568 1.00 97.12 94 VAL A C 1
ATOM 725 O O . VAL A 1 94 ? 19.360 -5.560 -9.754 1.00 97.12 94 VAL A O 1
ATOM 728 N N . ILE A 1 95 ? 19.764 -5.944 -7.571 1.00 94.62 95 ILE A N 1
ATOM 729 C CA . ILE A 1 95 ? 20.577 -7.151 -7.734 1.00 94.62 95 ILE A CA 1
ATOM 730 C C . ILE A 1 95 ? 19.903 -8.251 -6.917 1.00 94.62 95 ILE A C 1
ATOM 732 O O . ILE A 1 95 ? 19.773 -8.126 -5.705 1.00 94.62 95 ILE A O 1
ATOM 736 N N . GLU A 1 96 ? 19.458 -9.314 -7.588 1.00 91.94 96 GLU A N 1
ATOM 737 C CA . GLU A 1 96 ? 18.699 -10.416 -6.976 1.00 91.94 96 GLU A CA 1
ATOM 738 C C . GLU A 1 96 ? 17.476 -9.908 -6.182 1.00 91.94 96 GLU A C 1
ATOM 740 O O . GLU A 1 96 ? 16.474 -9.530 -6.790 1.00 91.94 96 GLU A O 1
ATOM 745 N N . ASP A 1 97 ? 17.548 -9.887 -4.848 1.00 93.44 97 ASP A N 1
ATOM 746 C CA . ASP A 1 97 ? 16.481 -9.460 -3.939 1.00 93.44 97 ASP A CA 1
ATOM 747 C C . ASP A 1 97 ? 16.833 -8.221 -3.082 1.00 93.44 97 ASP A C 1
ATOM 749 O O . ASP A 1 97 ? 16.103 -7.891 -2.138 1.00 93.44 97 ASP A O 1
ATOM 753 N N . TRP A 1 98 ? 17.915 -7.506 -3.416 1.00 95.25 98 TRP A N 1
ATOM 754 C CA . TRP A 1 98 ? 18.387 -6.307 -2.712 1.00 95.25 98 TRP A CA 1
ATOM 755 C C . TRP A 1 98 ? 18.699 -5.137 -3.664 1.00 95.25 98 TRP A C 1
ATOM 757 O O . TRP A 1 98 ? 18.836 -5.294 -4.877 1.00 95.25 98 TRP A O 1
ATOM 767 N N . CYS A 1 99 ? 18.781 -3.927 -3.103 1.00 96.81 99 CYS A N 1
ATOM 768 C CA . CYS A 1 99 ? 19.101 -2.699 -3.835 1.00 96.81 99 CYS A CA 1
ATOM 769 C C . CYS A 1 99 ? 20.557 -2.290 -3.601 1.00 96.81 99 CYS A C 1
ATOM 771 O O . CYS A 1 99 ? 20.953 -1.994 -2.471 1.00 96.81 99 CYS A O 1
ATOM 773 N N . ARG A 1 100 ? 21.341 -2.191 -4.675 1.00 96.62 100 ARG A N 1
ATOM 774 C CA . ARG A 1 100 ? 22.672 -1.585 -4.667 1.00 96.62 100 ARG A CA 1
ATOM 775 C C . ARG A 1 100 ? 22.536 -0.073 -4.832 1.00 96.62 100 ARG A C 1
ATOM 777 O O . ARG A 1 100 ? 22.434 0.419 -5.950 1.00 96.62 100 ARG A O 1
ATOM 784 N N . CYS A 1 101 ? 22.535 0.650 -3.716 1.00 96.88 101 CYS A N 1
ATOM 785 C CA . CYS A 1 101 ? 22.405 2.105 -3.713 1.00 96.88 101 CYS A CA 1
ATOM 786 C C . CYS A 1 101 ? 23.605 2.826 -4.350 1.00 96.88 101 CYS A C 1
ATOM 788 O O . CYS A 1 101 ? 24.760 2.435 -4.152 1.00 96.88 101 CYS A O 1
ATOM 790 N N . ASP A 1 102 ? 23.320 3.928 -5.042 1.00 96.19 102 ASP A N 1
ATOM 791 C CA . ASP A 1 102 ? 24.319 4.879 -5.528 1.00 96.19 102 ASP A CA 1
ATOM 792 C C . ASP A 1 102 ? 24.960 5.677 -4.381 1.00 96.19 102 ASP A C 1
ATOM 794 O O . ASP A 1 102 ? 24.378 5.863 -3.311 1.00 96.19 102 ASP A O 1
ATOM 798 N N . LEU A 1 103 ? 26.146 6.246 -4.629 1.00 93.56 103 LEU A N 1
ATOM 799 C CA . LEU A 1 103 ? 26.890 7.059 -3.650 1.00 93.56 103 LEU A CA 1
ATOM 800 C C . LEU A 1 103 ? 26.128 8.307 -3.155 1.00 93.56 103 LEU A C 1
ATOM 802 O O . LEU A 1 103 ? 26.482 8.868 -2.124 1.00 93.56 103 LEU A O 1
ATOM 806 N N . ASN A 1 104 ? 25.085 8.744 -3.869 1.00 92.38 104 ASN A N 1
ATOM 807 C CA . ASN A 1 104 ? 24.225 9.878 -3.502 1.00 92.38 104 ASN A CA 1
ATOM 808 C C . ASN A 1 104 ? 22.976 9.475 -2.683 1.00 92.38 104 ASN A C 1
ATOM 810 O O . ASN A 1 104 ? 22.110 10.316 -2.423 1.00 92.38 104 ASN A O 1
ATOM 814 N N . ALA A 1 105 ? 22.853 8.193 -2.328 1.00 94.44 105 ALA A N 1
ATOM 815 C CA . ALA A 1 105 ? 21.701 7.612 -1.645 1.00 94.44 105 ALA A CA 1
ATOM 816 C C . ALA A 1 105 ? 22.059 7.009 -0.279 1.00 94.44 105 ALA A C 1
ATOM 818 O O . ALA A 1 105 ? 21.346 6.142 0.230 1.00 94.44 105 ALA A O 1
ATOM 819 N N . PHE A 1 106 ? 23.149 7.479 0.319 1.00 95.50 106 PHE A N 1
ATOM 820 C CA . PHE A 1 106 ? 23.487 7.220 1.713 1.00 95.50 106 PHE A CA 1
ATOM 821 C C . PHE A 1 106 ? 22.917 8.331 2.604 1.00 95.50 106 PHE A C 1
ATOM 823 O O . PHE A 1 106 ? 22.833 9.484 2.175 1.00 95.50 106 PHE A O 1
ATOM 830 N N . ASP A 1 107 ? 22.481 7.972 3.809 1.00 93.25 107 ASP A N 1
ATOM 831 C CA . ASP A 1 107 ? 21.976 8.918 4.808 1.00 93.25 107 ASP A CA 1
ATOM 832 C C . ASP A 1 107 ? 23.119 9.656 5.541 1.00 93.25 107 ASP A C 1
ATOM 834 O O . ASP A 1 107 ? 24.303 9.466 5.254 1.00 93.25 107 ASP A O 1
ATOM 838 N N . GLU A 1 108 ? 22.769 10.495 6.521 1.00 94.75 108 GLU A N 1
ATOM 839 C CA . GLU A 1 108 ? 23.735 11.237 7.351 1.00 94.75 108 GLU A CA 1
ATOM 840 C C . GLU A 1 108 ? 24.692 10.325 8.145 1.00 94.75 108 GLU A C 1
ATOM 842 O O . GLU A 1 108 ? 25.777 10.757 8.533 1.00 94.75 108 GLU A O 1
ATOM 847 N N . ASN A 1 109 ? 24.322 9.057 8.355 1.00 93.88 109 ASN A N 1
ATOM 848 C CA . ASN A 1 109 ? 25.109 8.050 9.065 1.00 93.88 109 ASN A CA 1
ATOM 849 C C . ASN A 1 109 ? 25.986 7.204 8.122 1.00 93.88 109 ASN A C 1
ATOM 851 O O . ASN A 1 109 ? 26.722 6.331 8.586 1.00 93.88 109 ASN A O 1
ATOM 855 N N . GLY A 1 110 ? 25.906 7.421 6.803 1.00 93.88 110 GLY A N 1
ATOM 856 C CA . GLY A 1 110 ? 26.574 6.585 5.805 1.00 93.88 110 GLY A CA 1
ATOM 857 C C . GLY A 1 110 ? 25.902 5.223 5.589 1.00 93.88 110 GLY A C 1
ATOM 858 O O . GLY A 1 110 ? 26.560 4.286 5.136 1.00 93.88 110 GLY A O 1
ATOM 859 N N . LEU A 1 111 ? 24.609 5.092 5.900 1.00 94.44 111 LEU A N 1
ATOM 860 C CA . LEU A 1 111 ? 23.806 3.888 5.672 1.00 94.44 111 LEU A CA 1
ATOM 861 C C . LEU A 1 111 ? 23.016 3.983 4.352 1.00 94.44 111 LEU A C 1
ATOM 863 O O . LEU A 1 111 ? 22.563 5.066 3.979 1.00 94.44 111 LEU A O 1
ATOM 867 N N . PRO A 1 112 ? 22.827 2.868 3.620 1.00 95.44 112 PRO A N 1
ATOM 868 C CA . PRO A 1 112 ? 22.083 2.862 2.362 1.00 95.44 112 PRO A CA 1
ATOM 869 C C . PRO A 1 112 ? 20.597 3.196 2.579 1.00 95.44 112 PRO A C 1
ATOM 871 O O . PRO A 1 112 ? 19.905 2.511 3.329 1.00 95.44 112 PRO A O 1
ATOM 874 N N . SER A 1 113 ? 20.094 4.215 1.875 1.00 95.31 113 SER A N 1
ATOM 875 C CA . SER A 1 113 ? 18.721 4.742 2.011 1.00 95.31 113 SER A CA 1
ATOM 876 C C . SER A 1 113 ? 17.896 4.718 0.713 1.00 95.31 113 SER A C 1
ATOM 878 O O . SER A 1 113 ? 16.782 5.236 0.677 1.00 95.31 113 SER A O 1
ATOM 880 N N . CYS A 1 114 ? 18.409 4.116 -0.369 1.00 95.88 114 CYS A N 1
ATOM 881 C CA . CYS A 1 114 ? 17.706 4.077 -1.658 1.00 95.88 114 CYS A CA 1
ATOM 882 C C . CYS A 1 114 ? 16.416 3.233 -1.626 1.00 95.88 114 CYS A C 1
ATOM 884 O O . CYS A 1 114 ? 15.432 3.586 -2.275 1.00 95.88 114 CYS A O 1
ATOM 886 N N . SER A 1 115 ? 16.393 2.145 -0.852 1.00 96.38 115 SER A N 1
ATOM 887 C CA . SER A 1 115 ? 15.190 1.338 -0.617 1.00 96.38 115 SER A CA 1
ATOM 888 C C . SER A 1 115 ? 14.462 1.845 0.637 1.00 96.38 115 SER A C 1
ATOM 890 O O . SER A 1 115 ? 15.060 1.838 1.718 1.00 96.38 115 SER A O 1
ATOM 892 N N . PRO A 1 116 ? 13.192 2.280 0.541 1.00 93.25 116 PRO A N 1
ATOM 893 C CA . PRO A 1 116 ? 12.4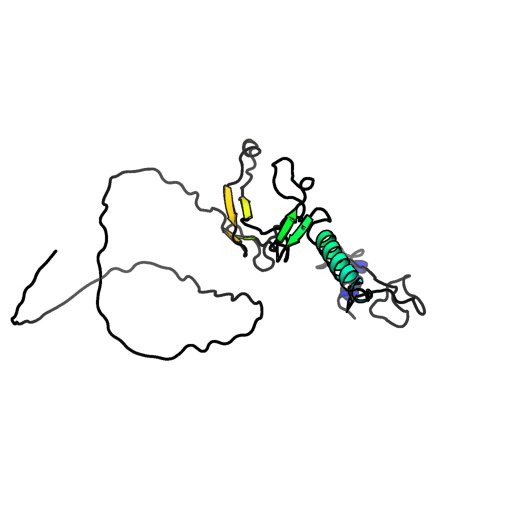69 2.833 1.680 1.00 93.25 116 PRO A CA 1
ATOM 894 C C . PRO A 1 116 ? 12.177 1.759 2.736 1.00 93.25 116 PRO A C 1
ATOM 896 O O . PRO A 1 116 ? 11.800 0.634 2.410 1.00 93.25 116 PRO A O 1
ATOM 899 N N . LEU A 1 117 ? 12.295 2.126 4.015 1.00 91.00 117 LEU A N 1
ATOM 900 C CA . LEU A 1 117 ? 11.830 1.323 5.148 1.00 91.00 117 LEU A CA 1
ATOM 901 C C . LEU A 1 117 ? 10.542 1.953 5.711 1.00 91.00 117 LEU A C 1
ATOM 903 O O . LEU A 1 117 ? 10.619 3.016 6.330 1.00 91.00 117 LEU A O 1
ATOM 907 N N . PRO A 1 118 ? 9.355 1.356 5.488 1.00 91.88 118 PRO A N 1
ATOM 908 C CA . PRO A 1 118 ? 8.103 1.878 6.029 1.00 91.88 118 PRO A CA 1
ATOM 909 C C . PRO A 1 118 ? 8.086 1.856 7.562 1.00 91.88 118 PRO A C 1
ATOM 911 O O . PRO A 1 118 ? 8.650 0.962 8.189 1.00 91.88 118 PRO A O 1
ATOM 914 N N . GLN A 1 119 ? 7.386 2.808 8.180 1.00 92.69 119 GLN A N 1
ATOM 915 C CA . GLN A 1 119 ? 7.206 2.811 9.632 1.00 92.69 119 GLN A CA 1
ATOM 916 C C . GLN A 1 119 ? 6.241 1.682 10.057 1.00 92.69 119 GLN A C 1
ATOM 918 O O . GLN A 1 119 ? 5.115 1.635 9.550 1.00 92.69 119 GLN A O 1
ATOM 923 N N . PRO A 1 120 ? 6.619 0.795 10.998 1.00 93.12 120 PRO A N 1
ATOM 924 C CA . PRO A 1 120 ? 5.721 -0.245 11.488 1.00 93.12 120 PRO A CA 1
ATOM 925 C C . PRO A 1 120 ? 4.584 0.361 12.317 1.00 93.12 120 PRO A C 1
ATOM 927 O O . PRO A 1 120 ? 4.807 1.108 13.270 1.00 93.12 120 PRO A O 1
ATOM 930 N N . VAL A 1 121 ? 3.344 0.017 11.963 1.00 93.56 121 VAL A N 1
ATOM 931 C CA . VAL A 1 121 ? 2.146 0.490 12.667 1.00 93.56 121 VAL A CA 1
ATOM 932 C C . VAL A 1 121 ? 1.780 -0.499 13.769 1.00 93.56 121 VAL A C 1
ATOM 934 O O . VAL A 1 121 ? 1.155 -1.528 13.510 1.00 93.56 121 VAL A O 1
ATOM 937 N N . LEU A 1 122 ? 2.152 -0.165 15.004 1.00 91.94 122 LEU A N 1
ATOM 938 C CA . LEU A 1 122 ? 1.785 -0.918 16.201 1.00 91.94 122 LEU A CA 1
ATOM 939 C C . LEU A 1 122 ? 0.284 -0.760 16.502 1.00 91.94 122 LEU A C 1
ATOM 941 O O . LEU A 1 122 ? -0.234 0.356 16.542 1.00 91.94 122 LEU A O 1
ATOM 945 N N . ARG A 1 123 ? -0.422 -1.874 16.716 1.00 92.69 123 ARG A N 1
ATOM 946 C CA . ARG A 1 123 ? -1.863 -1.917 17.013 1.00 92.69 123 ARG A CA 1
ATOM 947 C C . ARG A 1 123 ? -2.155 -2.857 18.180 1.00 92.69 123 ARG A C 1
ATOM 949 O O . ARG A 1 123 ? -1.391 -3.781 18.442 1.00 92.69 123 ARG A O 1
ATOM 956 N N . LEU A 1 124 ? -3.288 -2.649 18.850 1.00 92.00 124 LEU A N 1
ATOM 957 C CA . LEU A 1 124 ? -3.871 -3.664 19.733 1.00 92.00 124 LEU A CA 1
ATOM 958 C C . LEU A 1 124 ? -4.355 -4.858 18.899 1.00 92.00 124 LEU A C 1
ATOM 960 O O . LEU A 1 124 ? -4.828 -4.678 17.774 1.00 92.00 124 LEU A O 1
ATOM 964 N N . SER A 1 125 ? -4.260 -6.066 19.455 1.00 90.31 125 SER A N 1
ATOM 965 C CA . SER A 1 125 ? -4.815 -7.263 18.815 1.00 90.31 125 SER A CA 1
ATOM 966 C C . SER A 1 125 ? -6.341 -7.154 18.680 1.00 90.31 125 SER A C 1
ATOM 968 O O . SER A 1 125 ? -7.020 -6.922 19.679 1.00 90.31 125 SER A O 1
ATOM 970 N N . PRO A 1 126 ? -6.922 -7.392 17.488 1.00 91.06 126 PRO A N 1
ATOM 971 C CA . PRO A 1 126 ? -8.373 -7.353 17.296 1.00 91.06 126 PRO A CA 1
ATOM 972 C C . PRO A 1 126 ? -9.102 -8.558 17.916 1.00 91.06 126 PRO A C 1
ATOM 974 O O . PRO A 1 126 ? -10.328 -8.594 17.915 1.00 91.06 126 PRO A O 1
ATOM 977 N N . THR A 1 127 ? -8.365 -9.562 18.407 1.00 90.62 127 THR A N 1
ATOM 978 C CA . THR A 1 127 ? -8.923 -10.799 18.992 1.00 90.62 127 THR A CA 1
ATOM 979 C C . THR A 1 127 ? -8.801 -10.867 20.513 1.00 90.62 127 THR A C 1
ATOM 981 O O . THR A 1 127 ? -9.420 -11.732 21.129 1.00 90.62 127 THR A O 1
ATOM 984 N N . VAL A 1 128 ? -8.015 -9.973 21.125 1.00 89.75 128 VAL A N 1
ATOM 985 C CA . VAL A 1 128 ? -7.743 -9.959 22.567 1.00 89.75 128 VAL A CA 1
ATOM 986 C C . VAL A 1 128 ? -7.890 -8.531 23.078 1.00 89.75 128 VAL A C 1
ATOM 988 O O . VAL A 1 128 ? -6.973 -7.717 22.958 1.00 89.75 128 VAL A O 1
ATOM 991 N N . GLU A 1 129 ? -9.053 -8.237 23.655 1.00 92.12 129 GLU A N 1
ATOM 992 C CA . GLU A 1 129 ? -9.310 -6.972 24.341 1.00 92.12 129 GLU A CA 1
ATOM 993 C C . GLU A 1 129 ? -8.358 -6.820 25.548 1.00 92.12 129 GLU A C 1
ATOM 995 O O . GLU A 1 129 ? -8.124 -7.798 26.270 1.00 92.12 129 GLU A O 1
ATOM 1000 N N . PRO A 1 130 ? -7.761 -5.633 25.775 1.00 92.44 130 PRO A N 1
ATOM 1001 C CA . PRO A 1 130 ? -6.860 -5.429 26.900 1.00 92.44 130 PRO A CA 1
ATOM 1002 C C . PRO A 1 130 ? -7.593 -5.563 28.241 1.00 92.44 130 PRO A C 1
ATOM 1004 O O . PRO A 1 130 ? -8.682 -5.035 28.443 1.00 92.44 130 PRO A O 1
ATOM 1007 N N . SER A 1 131 ? -6.941 -6.225 29.192 1.00 89.50 131 SER A N 1
ATOM 1008 C CA . SER A 1 131 ? -7.377 -6.328 30.586 1.00 89.50 131 SER A CA 1
ATOM 1009 C C . SER A 1 131 ? -6.403 -5.597 31.511 1.00 89.50 131 SER A C 1
ATOM 1011 O O . SER A 1 131 ? -5.337 -5.146 31.089 1.00 89.50 131 SER A O 1
ATOM 1013 N N . SER A 1 132 ? -6.720 -5.532 32.805 1.00 86.88 132 SER A N 1
ATOM 1014 C CA . SER A 1 132 ? -5.836 -4.939 33.819 1.00 86.88 132 SER A CA 1
ATOM 1015 C C . SER A 1 132 ? -4.454 -5.605 33.923 1.00 86.88 132 SER A C 1
ATOM 1017 O O . SER A 1 132 ? -3.535 -4.999 34.470 1.00 86.88 132 SER A O 1
ATOM 1019 N N . THR A 1 133 ? -4.288 -6.830 33.405 1.00 86.06 133 THR A N 1
ATOM 1020 C CA . THR A 1 133 ? -3.030 -7.595 33.461 1.00 86.06 133 THR A CA 1
ATOM 1021 C C . THR A 1 133 ? -2.548 -8.151 32.124 1.00 86.06 133 THR A C 1
ATOM 1023 O O . THR A 1 133 ? -1.497 -8.784 32.101 1.00 86.06 133 THR A O 1
ATOM 1026 N N . VAL A 1 134 ? -3.249 -7.925 31.005 1.00 86.44 134 VAL A N 1
ATOM 1027 C CA . VAL A 1 134 ? -2.858 -8.441 29.676 1.00 86.44 134 VAL A CA 1
ATOM 1028 C C . VAL A 1 134 ? -3.160 -7.416 28.587 1.00 86.44 134 VAL A C 1
ATOM 1030 O O . VAL A 1 134 ? -4.290 -6.957 28.471 1.00 86.44 134 VAL A O 1
ATOM 1033 N N . VAL A 1 135 ? -2.167 -7.113 27.751 1.00 89.75 135 VAL A N 1
ATOM 1034 C CA . VAL A 1 135 ? -2.274 -6.279 26.547 1.00 89.75 135 VAL A CA 1
ATOM 1035 C C . VAL A 1 135 ? -1.585 -7.015 25.397 1.00 89.75 135 VAL A C 1
ATOM 1037 O O . VAL A 1 135 ? -0.386 -7.276 25.450 1.00 89.75 135 VAL A O 1
ATOM 1040 N N . SER A 1 136 ? -2.321 -7.361 24.342 1.00 88.31 136 SER A N 1
ATOM 1041 C CA . SER A 1 136 ? -1.738 -7.979 23.143 1.00 88.31 136 SE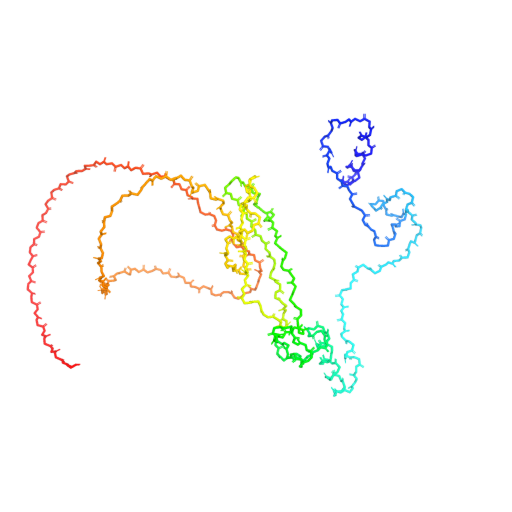R A CA 1
ATOM 1042 C C . SER A 1 136 ? -1.529 -6.934 22.050 1.00 88.31 136 SER A C 1
ATOM 1044 O O . SER A 1 136 ? -2.419 -6.127 21.774 1.00 88.31 136 SER A O 1
ATOM 1046 N N . LEU A 1 137 ? -0.342 -6.953 21.443 1.00 90.00 137 LEU A N 1
ATOM 1047 C CA . LEU A 1 137 ? 0.096 -6.011 20.423 1.00 90.00 137 LEU A CA 1
ATOM 1048 C C . LEU A 1 137 ? 0.479 -6.751 19.140 1.00 90.00 137 LEU A C 1
ATOM 1050 O O . LEU A 1 137 ? 1.133 -7.794 19.168 1.00 90.00 137 LEU A O 1
ATOM 1054 N N . GLN A 1 138 ? 0.093 -6.178 18.007 1.00 88.94 138 GLN A N 1
ATOM 1055 C CA . GLN A 1 138 ? 0.354 -6.710 16.678 1.00 88.94 138 GLN A CA 1
ATOM 1056 C C . GLN A 1 138 ? 0.888 -5.603 15.766 1.00 88.94 138 GLN A C 1
ATOM 1058 O O . GLN A 1 138 ? 0.471 -4.446 15.850 1.00 88.94 138 GLN A O 1
ATOM 1063 N N . TRP A 1 139 ? 1.789 -5.975 14.867 1.00 91.94 139 TRP A N 1
ATOM 1064 C CA . TRP A 1 139 ? 2.212 -5.185 13.717 1.00 91.94 139 TRP A CA 1
ATOM 1065 C C . TRP A 1 139 ? 2.287 -6.101 12.492 1.00 91.94 139 TRP A C 1
ATOM 1067 O O . TRP A 1 139 ? 2.238 -7.325 12.620 1.00 91.94 139 TRP A O 1
ATOM 1077 N N . LEU A 1 140 ? 2.365 -5.502 11.307 1.00 90.94 140 LEU A N 1
ATOM 1078 C CA . LEU A 1 140 ? 2.674 -6.205 10.063 1.00 90.94 140 LEU A CA 1
ATOM 1079 C C . LEU A 1 140 ? 4.170 -6.034 9.770 1.00 90.94 140 LEU A C 1
ATOM 1081 O O . LEU A 1 140 ? 4.712 -4.963 10.056 1.00 90.94 140 LEU A O 1
ATOM 1085 N N . ASP A 1 141 ? 4.825 -7.055 9.209 1.00 91.19 141 ASP A N 1
ATOM 1086 C CA . ASP A 1 141 ? 6.224 -6.931 8.782 1.00 91.19 141 ASP A CA 1
ATOM 1087 C C . ASP A 1 141 ? 6.331 -5.855 7.685 1.00 91.19 141 ASP A C 1
ATOM 1089 O O . ASP A 1 141 ? 5.607 -5.895 6.689 1.00 91.19 141 ASP A O 1
ATOM 1093 N N . VAL A 1 142 ? 7.208 -4.868 7.883 1.00 93.88 142 VAL A N 1
ATOM 1094 C CA . VAL A 1 142 ? 7.453 -3.781 6.919 1.00 93.88 142 VAL A CA 1
ATOM 1095 C C . VAL A 1 142 ? 8.511 -4.140 5.876 1.00 93.88 142 VAL A C 1
ATOM 1097 O O . VAL A 1 142 ? 8.827 -3.313 5.021 1.00 93.88 142 VAL A O 1
ATOM 1100 N N . GLN A 1 143 ? 9.073 -5.352 5.934 1.00 93.94 143 GLN A N 1
ATOM 1101 C CA . GLN A 1 143 ? 10.075 -5.806 4.979 1.00 93.94 143 GLN A CA 1
ATOM 1102 C C . GLN A 1 143 ? 9.494 -5.896 3.549 1.00 93.94 143 GLN A C 1
ATOM 1104 O O . GLN A 1 143 ? 8.597 -6.707 3.309 1.00 93.94 143 GLN A O 1
ATOM 1109 N N . PRO A 1 144 ? 10.014 -5.136 2.565 1.00 93.81 144 PRO A N 1
ATOM 1110 C CA . PRO A 1 144 ? 9.641 -5.317 1.166 1.00 93.81 144 PRO A CA 1
ATOM 1111 C C . PRO A 1 144 ? 10.125 -6.670 0.618 1.00 93.81 144 PRO A C 1
ATOM 1113 O O . PRO A 1 144 ? 11.050 -7.296 1.142 1.00 93.81 144 PRO A O 1
ATOM 1116 N N . ALA A 1 145 ? 9.526 -7.112 -0.492 1.00 93.44 145 ALA A N 1
ATOM 1117 C CA . ALA A 1 145 ? 9.967 -8.320 -1.193 1.00 93.44 145 ALA A CA 1
ATOM 1118 C C . ALA A 1 145 ? 11.407 -8.182 -1.730 1.00 93.44 145 ALA A C 1
ATOM 1120 O O . ALA A 1 145 ? 12.205 -9.113 -1.620 1.00 93.44 145 ALA A O 1
ATOM 1121 N N . ILE A 1 146 ? 11.743 -7.003 -2.264 1.00 95.44 146 ILE A N 1
ATOM 1122 C CA . ILE A 1 146 ? 13.063 -6.645 -2.797 1.00 95.44 146 ILE A CA 1
ATOM 1123 C C . ILE A 1 146 ? 13.542 -5.367 -2.100 1.00 95.44 146 ILE A C 1
ATOM 1125 O O . ILE A 1 146 ? 12.748 -4.455 -1.880 1.00 95.44 146 ILE A O 1
ATOM 1129 N N . GLY A 1 147 ? 14.834 -5.293 -1.775 1.00 94.94 147 GLY A N 1
ATOM 1130 C CA . GLY A 1 147 ? 15.451 -4.121 -1.151 1.00 94.94 147 GLY A CA 1
ATOM 1131 C C . GLY A 1 147 ? 15.784 -4.348 0.323 1.00 94.94 147 GLY A C 1
ATOM 1132 O O . GLY A 1 147 ? 16.500 -5.290 0.664 1.00 94.94 147 GLY A O 1
ATOM 1133 N N . THR A 1 148 ? 15.310 -3.456 1.191 1.00 94.88 148 THR A N 1
ATOM 1134 C CA . THR A 1 148 ? 15.622 -3.439 2.630 1.00 94.88 148 THR A CA 1
ATOM 1135 C C . THR A 1 148 ? 15.200 -4.741 3.315 1.00 94.88 148 THR A C 1
ATOM 1137 O O . THR A 1 148 ? 14.076 -5.206 3.142 1.00 94.88 148 THR A O 1
ATOM 1140 N N . LYS A 1 149 ? 16.074 -5.315 4.148 1.00 93.56 149 LYS A N 1
ATOM 1141 C CA . LYS A 1 149 ? 15.752 -6.473 4.997 1.00 93.56 149 LYS A CA 1
ATOM 1142 C C . LYS A 1 149 ? 15.646 -6.030 6.456 1.00 93.56 149 LYS A C 1
ATOM 1144 O O . LYS A 1 149 ? 16.505 -5.292 6.931 1.00 93.56 149 LYS A O 1
ATOM 1149 N N . VAL A 1 150 ? 14.605 -6.470 7.163 1.00 92.94 150 VAL A N 1
ATOM 1150 C CA . VAL A 1 150 ? 14.391 -6.094 8.570 1.00 92.94 150 VAL A CA 1
ATOM 1151 C C . VAL A 1 150 ? 15.153 -7.062 9.471 1.00 92.94 150 VAL A C 1
ATOM 1153 O O . VAL A 1 150 ? 14.875 -8.263 9.484 1.00 92.94 150 VAL A O 1
ATOM 1156 N N . SER A 1 151 ? 16.132 -6.543 10.208 1.00 91.38 151 SER A N 1
ATOM 1157 C CA . SER A 1 151 ? 16.980 -7.324 11.114 1.00 91.38 151 SER A CA 1
ATOM 1158 C C . SER A 1 151 ? 16.382 -7.504 12.512 1.00 91.38 151 SER A C 1
ATOM 1160 O O . SER A 1 151 ? 16.592 -8.552 13.115 1.00 91.38 151 SER A O 1
ATOM 1162 N N . ASP A 1 152 ? 15.661 -6.504 13.027 1.00 90.75 152 ASP A N 1
ATOM 1163 C CA . ASP A 1 152 ? 15.164 -6.454 14.408 1.00 90.75 152 ASP A CA 1
ATOM 1164 C C . ASP A 1 152 ? 13.968 -5.486 14.516 1.00 90.75 152 ASP A C 1
ATOM 1166 O O . ASP A 1 152 ? 13.880 -4.520 13.752 1.00 90.75 152 ASP A O 1
ATOM 1170 N N . TYR A 1 153 ? 13.078 -5.708 15.485 1.00 90.50 153 TYR A N 1
ATOM 1171 C CA . TYR A 1 153 ? 12.008 -4.777 15.860 1.00 90.50 153 TYR A CA 1
ATOM 1172 C C . TYR A 1 153 ? 12.245 -4.277 17.286 1.00 90.50 153 TYR A C 1
ATOM 1174 O O . TYR A 1 153 ? 12.099 -5.020 18.252 1.00 90.50 153 TYR A O 1
ATOM 1182 N N . ILE A 1 154 ? 12.577 -2.997 17.449 1.00 90.06 154 ILE A N 1
ATOM 1183 C CA . ILE A 1 154 ? 12.828 -2.425 18.776 1.00 90.06 154 ILE A CA 1
ATOM 1184 C C . ILE A 1 154 ? 11.536 -1.853 19.363 1.00 90.06 154 ILE A C 1
ATOM 1186 O O . ILE A 1 154 ? 10.995 -0.875 18.849 1.00 90.06 154 ILE A O 1
ATOM 1190 N N . LEU A 1 155 ? 11.062 -2.437 20.467 1.00 88.75 155 LEU A N 1
ATOM 1191 C CA . LEU A 1 155 ? 9.870 -1.982 21.180 1.00 88.75 155 LEU A CA 1
ATOM 1192 C C . LEU A 1 155 ? 10.246 -1.430 22.558 1.00 88.75 155 LEU A C 1
ATOM 1194 O O . LEU A 1 155 ? 10.857 -2.118 23.376 1.00 88.75 155 LEU A O 1
ATOM 1198 N N . HIS A 1 156 ? 9.839 -0.192 22.834 1.00 86.88 156 HIS A N 1
ATOM 1199 C CA . HIS A 1 156 ? 9.940 0.422 24.156 1.00 86.88 156 HIS A CA 1
ATOM 1200 C C . HIS A 1 156 ? 8.558 0.478 24.799 1.00 86.88 156 HIS A C 1
ATOM 1202 O O . HIS A 1 156 ? 7.617 0.991 24.195 1.00 86.88 156 HIS A O 1
ATOM 1208 N N . HIS A 1 157 ? 8.435 -0.007 26.035 1.00 85.56 157 HIS A N 1
ATOM 1209 C CA . HIS A 1 157 ? 7.196 0.107 26.801 1.00 85.56 157 HIS A CA 1
ATOM 1210 C C . HIS A 1 157 ? 7.431 0.790 28.149 1.00 85.56 157 HIS A C 1
ATOM 1212 O O . HIS A 1 157 ? 8.464 0.616 28.799 1.00 85.56 157 HIS A O 1
ATOM 1218 N N . LYS A 1 158 ? 6.449 1.579 28.583 1.00 83.31 158 LYS A N 1
ATOM 1219 C CA . LYS A 1 158 ? 6.500 2.317 29.840 1.00 83.31 158 LYS A CA 1
ATOM 1220 C C . LYS A 1 158 ? 5.098 2.533 30.392 1.00 83.31 158 LYS A C 1
ATOM 1222 O O . LYS A 1 158 ? 4.183 2.840 29.636 1.00 83.31 158 LYS A O 1
ATOM 1227 N N . LYS A 1 159 ? 4.952 2.409 31.712 1.00 82.50 159 LYS A N 1
ATOM 1228 C CA . LYS A 1 159 ? 3.812 2.967 32.438 1.00 82.50 159 LYS A CA 1
ATOM 1229 C C . LYS A 1 159 ? 4.152 4.416 32.789 1.00 82.50 159 LYS A C 1
ATOM 1231 O O . LYS A 1 159 ? 5.206 4.663 33.371 1.00 82.50 159 LYS A O 1
ATOM 1236 N N . VAL A 1 160 ? 3.298 5.351 32.388 1.00 81.69 160 VAL A N 1
ATOM 1237 C CA . VAL A 1 160 ? 3.370 6.746 32.833 1.00 81.69 160 VAL A CA 1
ATOM 1238 C C . VAL A 1 160 ? 2.538 6.843 34.107 1.00 81.69 160 VAL A C 1
ATOM 1240 O O . VAL A 1 160 ? 1.385 6.411 34.119 1.00 81.69 160 VAL A O 1
ATOM 1243 N N . ASP A 1 161 ? 3.146 7.346 35.175 1.00 79.62 161 ASP A N 1
ATOM 1244 C CA . ASP A 1 161 ? 2.479 7.632 36.443 1.00 79.62 161 ASP A CA 1
ATOM 1245 C C . ASP A 1 161 ? 2.238 9.148 36.553 1.00 79.62 161 ASP A C 1
ATOM 1247 O O . ASP A 1 161 ? 2.908 9.938 35.895 1.00 79.62 161 ASP A O 1
ATOM 1251 N N . GLU A 1 162 ? 1.271 9.557 37.376 1.00 74.62 162 GLU A N 1
ATOM 1252 C CA . GLU A 1 162 ? 0.734 10.932 37.431 1.00 74.62 162 GLU A CA 1
ATOM 1253 C C . GLU A 1 162 ? 1.747 12.005 37.892 1.00 74.62 162 GLU A C 1
ATOM 1255 O O . GLU A 1 162 ? 1.525 13.200 37.710 1.00 74.62 162 GLU A O 1
ATOM 1260 N N . TYR A 1 163 ? 2.884 11.590 38.459 1.00 67.75 163 TYR A N 1
ATOM 1261 C CA . TYR A 1 163 ? 3.948 12.481 38.918 1.00 67.75 163 TYR A CA 1
ATOM 1262 C C . TYR A 1 163 ? 5.027 12.666 37.833 1.00 67.75 163 TYR A C 1
ATOM 1264 O O . TYR A 1 163 ? 5.605 11.707 37.318 1.00 67.75 163 TYR A O 1
ATOM 1272 N N . THR A 1 164 ? 5.317 13.929 37.510 1.00 63.59 164 THR A N 1
ATOM 1273 C CA . THR A 1 164 ? 6.017 14.390 36.291 1.00 63.59 164 THR A CA 1
ATOM 1274 C C . THR A 1 164 ? 7.507 14.042 36.170 1.00 63.59 164 THR A C 1
ATOM 1276 O O . THR A 1 164 ? 8.119 14.349 35.152 1.00 63.59 164 THR A O 1
ATOM 1279 N N . ASP A 1 165 ? 8.112 13.351 37.140 1.00 59.06 165 ASP A N 1
ATOM 1280 C CA . ASP A 1 165 ? 9.508 12.873 37.042 1.00 59.06 165 ASP A CA 1
ATOM 1281 C C . ASP A 1 165 ? 9.700 11.767 35.982 1.00 59.06 165 ASP A C 1
ATOM 1283 O O . ASP A 1 165 ? 10.814 11.301 35.732 1.00 59.06 165 ASP A O 1
ATOM 1287 N N . THR A 1 166 ? 8.620 11.323 35.330 1.00 60.03 166 THR A N 1
ATOM 1288 C CA . THR A 1 166 ? 8.682 10.260 34.326 1.00 60.03 166 THR A CA 1
ATOM 1289 C C . THR A 1 166 ? 8.918 10.744 32.887 1.00 60.03 166 THR A C 1
ATOM 1291 O O . THR A 1 166 ? 9.231 9.905 32.046 1.00 60.03 166 THR A O 1
ATOM 1294 N N . ASP A 1 167 ? 8.901 12.037 32.561 1.00 59.25 167 ASP A N 1
ATOM 1295 C CA . ASP A 1 167 ? 8.949 12.473 31.148 1.00 59.25 167 ASP A CA 1
ATOM 1296 C C . ASP A 1 167 ? 10.293 12.221 30.421 1.00 59.25 167 ASP A C 1
ATOM 1298 O O . ASP A 1 167 ? 10.330 12.164 29.193 1.00 59.25 167 ASP A O 1
ATOM 1302 N N . LEU A 1 168 ? 11.395 11.999 31.152 1.00 63.16 168 LEU A N 1
ATOM 1303 C CA . LEU A 1 168 ? 12.744 11.812 30.578 1.00 63.16 168 LEU A CA 1
ATOM 1304 C C . LEU A 1 168 ? 13.287 10.370 30.617 1.00 63.16 168 LEU A C 1
ATOM 1306 O O . LEU A 1 168 ? 14.323 10.088 30.016 1.00 63.16 168 LEU A O 1
ATOM 1310 N N . TYR A 1 169 ? 12.626 9.441 31.313 1.00 66.31 169 TYR A N 1
ATOM 1311 C CA . TYR A 1 169 ? 13.132 8.067 31.454 1.00 66.31 169 TYR A CA 1
ATOM 1312 C C . TYR A 1 169 ? 12.654 7.167 30.304 1.00 66.31 169 TYR A C 1
ATOM 1314 O O . TYR A 1 169 ? 11.451 6.925 30.163 1.00 66.31 169 TYR A O 1
ATOM 1322 N N . THR A 1 170 ? 13.583 6.636 29.507 1.00 70.69 170 THR A N 1
ATOM 1323 C CA . THR A 1 170 ? 13.283 5.738 28.383 1.00 70.69 170 THR A CA 1
ATOM 1324 C C . THR A 1 170 ? 12.619 4.440 28.853 1.00 70.69 170 THR A C 1
ATOM 1326 O O . THR A 1 170 ? 13.002 3.835 29.851 1.00 70.69 170 THR A O 1
ATOM 1329 N N . GLY A 1 171 ? 11.575 4.009 28.137 1.00 75.75 171 GLY A N 1
ATOM 1330 C CA . GLY A 1 171 ? 10.844 2.783 28.464 1.00 75.75 171 GLY A CA 1
ATOM 1331 C C . GLY A 1 171 ? 11.701 1.523 28.326 1.00 75.75 171 GLY A C 1
ATOM 1332 O O . GLY A 1 171 ? 12.656 1.493 27.542 1.00 75.75 171 GLY A O 1
ATOM 1333 N N . ARG A 1 172 ? 11.321 0.459 29.047 1.00 77.19 172 ARG A N 1
ATOM 1334 C CA . ARG A 1 172 ? 11.993 -0.844 28.978 1.00 77.19 172 ARG A CA 1
ATOM 1335 C C . ARG A 1 172 ? 12.002 -1.325 27.529 1.00 77.19 172 ARG A C 1
ATOM 1337 O O . ARG A 1 172 ? 10.946 -1.464 26.912 1.00 77.19 172 ARG A O 1
ATOM 1344 N N . GLN A 1 173 ? 13.204 -1.562 27.017 1.00 81.50 173 GLN A N 1
ATOM 1345 C CA . GLN A 1 173 ? 13.435 -2.041 25.663 1.00 81.50 173 GLN A CA 1
ATOM 1346 C C . GLN A 1 173 ? 13.279 -3.562 25.601 1.00 81.50 173 GLN A C 1
ATOM 1348 O O . GLN A 1 173 ? 13.794 -4.290 26.455 1.00 81.50 173 GLN A O 1
ATOM 1353 N N . VAL A 1 174 ? 12.590 -4.032 24.569 1.00 80.62 174 VAL A N 1
ATOM 1354 C CA . VAL A 1 174 ? 12.441 -5.441 24.202 1.00 80.62 174 VAL A CA 1
ATOM 1355 C C . VAL A 1 174 ? 12.729 -5.558 22.705 1.00 80.62 174 VAL A C 1
ATOM 1357 O O . VAL A 1 174 ? 12.413 -4.646 21.938 1.00 80.62 174 VAL A O 1
ATOM 1360 N N . ARG A 1 175 ? 13.356 -6.664 22.295 1.00 76.25 175 ARG A N 1
ATOM 1361 C CA . ARG A 1 175 ? 13.500 -7.027 20.881 1.00 76.25 175 ARG A CA 1
ATOM 1362 C C . ARG A 1 175 ? 12.319 -7.889 20.467 1.00 76.25 175 ARG A C 1
ATOM 1364 O O . ARG A 1 175 ? 12.006 -8.853 21.162 1.00 76.25 175 ARG A O 1
ATOM 1371 N N . GLY A 1 176 ? 11.659 -7.481 19.395 1.00 65.00 176 GLY A N 1
ATOM 1372 C CA . GLY A 1 176 ? 10.475 -8.105 18.840 1.00 65.00 176 GLY A CA 1
ATOM 1373 C C . GLY A 1 176 ? 10.829 -9.066 17.713 1.00 65.00 176 GLY A C 1
ATOM 1374 O O . GLY A 1 176 ? 11.490 -8.699 16.744 1.00 65.00 176 GLY A O 1
ATOM 1375 N N . ASP A 1 177 ? 10.321 -10.286 17.823 1.00 66.12 177 ASP A N 1
ATOM 1376 C CA . ASP A 1 177 ? 10.275 -11.244 16.726 1.00 66.12 177 ASP A CA 1
ATOM 1377 C C . ASP A 1 177 ? 9.223 -10.814 15.689 1.00 66.12 177 ASP A C 1
ATOM 1379 O O . ASP A 1 177 ? 8.367 -9.968 15.956 1.00 66.12 177 ASP A O 1
ATOM 1383 N N . ARG A 1 178 ? 9.264 -11.421 14.498 1.00 61.19 178 ARG A N 1
ATOM 1384 C CA . ARG A 1 178 ? 8.422 -11.045 13.344 1.00 61.19 178 ARG A CA 1
ATOM 1385 C C . ARG A 1 178 ? 6.922 -11.342 13.495 1.00 61.19 178 ARG A C 1
ATOM 1387 O O . ARG A 1 178 ? 6.156 -10.992 12.604 1.00 61.19 178 ARG A O 1
ATOM 1394 N N . GLU A 1 179 ? 6.494 -11.960 14.594 1.00 55.16 179 GLU A N 1
ATOM 1395 C CA . GLU A 1 179 ? 5.094 -12.309 14.852 1.00 55.16 179 GLU A CA 1
ATOM 1396 C C . GLU A 1 179 ? 4.622 -11.831 16.237 1.00 55.16 179 GLU A C 1
ATOM 1398 O O . GLU A 1 179 ? 5.412 -11.668 17.160 1.00 55.16 179 GLU A O 1
ATOM 1403 N N . THR A 1 180 ? 3.310 -11.583 16.333 1.00 55.00 180 THR A N 1
ATOM 1404 C CA . THR A 1 180 ? 2.507 -11.029 17.447 1.00 55.00 180 THR A CA 1
ATOM 1405 C C . THR A 1 180 ? 3.068 -11.173 18.870 1.00 55.00 180 THR A C 1
ATOM 1407 O O . THR A 1 180 ? 3.361 -12.274 19.330 1.00 55.00 180 THR A O 1
ATOM 1410 N N . TRP A 1 181 ? 3.052 -10.073 19.636 1.00 62.28 181 TRP A N 1
ATOM 1411 C CA . TRP A 1 181 ? 3.550 -10.032 21.015 1.00 62.28 181 TRP A CA 1
ATOM 1412 C C . TRP A 1 181 ? 2.433 -9.895 22.058 1.00 62.28 181 TRP A C 1
ATOM 1414 O O . TRP A 1 181 ? 1.445 -9.176 21.883 1.00 62.28 181 TRP A O 1
ATOM 1424 N N . VAL A 1 182 ? 2.606 -10.570 23.197 1.00 59.19 182 VAL A N 1
ATOM 1425 C CA . VAL A 1 182 ? 1.721 -10.453 24.365 1.00 59.19 182 VAL A CA 1
ATOM 1426 C C . VAL A 1 182 ? 2.494 -9.802 25.505 1.00 59.19 182 VAL A C 1
ATOM 1428 O O . VAL A 1 182 ? 3.445 -10.373 26.034 1.00 59.19 182 VAL A O 1
ATOM 1431 N N . VAL A 1 183 ? 2.069 -8.605 25.902 1.00 62.19 183 VAL A N 1
ATOM 1432 C CA . VAL A 1 183 ? 2.597 -7.889 27.062 1.00 62.19 183 VAL A CA 1
ATOM 1433 C C . VAL A 1 183 ? 1.677 -8.168 28.246 1.00 62.19 183 VAL A C 1
ATOM 1435 O O . VAL A 1 183 ? 0.503 -7.813 28.235 1.00 62.19 183 VAL A O 1
ATOM 1438 N N . VAL A 1 184 ? 2.204 -8.791 29.296 1.00 53.84 184 VAL A N 1
ATOM 1439 C CA . VAL A 1 184 ? 1.481 -9.001 30.560 1.00 53.84 184 VAL A CA 1
ATOM 1440 C C . VAL A 1 184 ? 1.891 -7.886 31.534 1.00 53.84 184 VAL A C 1
ATOM 1442 O O . VAL A 1 184 ? 3.018 -7.930 32.035 1.00 53.84 184 VAL A O 1
ATOM 1445 N N . PRO A 1 185 ? 1.057 -6.851 31.782 1.00 50.97 185 PRO A N 1
ATOM 1446 C CA . PRO A 1 185 ? 1.298 -5.857 32.819 1.00 50.97 185 PRO A CA 1
ATOM 1447 C C . PRO A 1 185 ? 1.778 -6.427 34.158 1.00 50.97 185 PRO A C 1
ATOM 1449 O O . PRO A 1 185 ? 1.282 -7.432 34.675 1.00 50.97 185 PRO A O 1
ATOM 1452 N N . GLN A 1 186 ? 2.750 -5.730 34.746 1.00 45.44 186 GLN A N 1
ATOM 1453 C CA . GLN A 1 186 ? 3.380 -6.111 36.003 1.00 45.44 186 GLN A CA 1
ATOM 1454 C C . GLN A 1 186 ? 2.450 -5.885 37.204 1.00 45.44 186 GLN A C 1
ATOM 1456 O O . GLN A 1 186 ? 2.569 -4.888 37.907 1.00 45.44 186 GLN A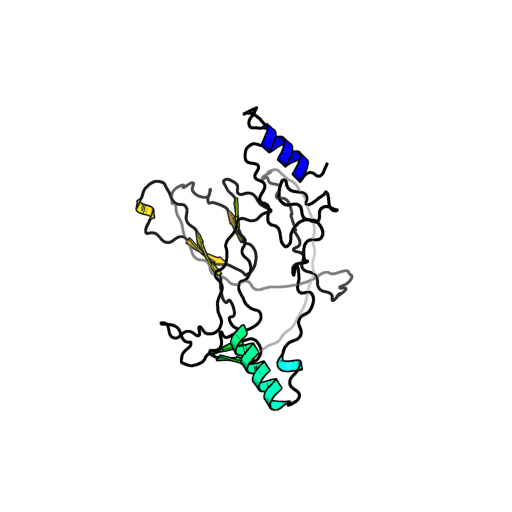 O 1
ATOM 1461 N N . ASN A 1 187 ? 1.655 -6.898 37.545 1.00 43.38 187 ASN A N 1
ATOM 1462 C CA . ASN A 1 187 ? 1.235 -7.128 38.935 1.00 43.38 187 ASN A CA 1
ATOM 1463 C C . ASN A 1 187 ? 2.284 -7.945 39.722 1.00 43.38 187 ASN A C 1
ATOM 1465 O O . ASN A 1 187 ? 1.955 -8.660 40.665 1.00 43.38 187 ASN A O 1
ATOM 1469 N N . TYR A 1 188 ? 3.565 -7.814 39.352 1.00 37.84 188 TYR A N 1
ATOM 1470 C CA . TYR A 1 188 ? 4.712 -8.388 40.064 1.00 37.84 188 TYR A CA 1
ATOM 1471 C C . TYR A 1 188 ? 5.533 -7.302 40.778 1.00 37.84 188 TYR A C 1
ATOM 1473 O O . TYR A 1 188 ? 6.755 -7.239 40.674 1.00 37.84 188 TYR A O 1
ATOM 1481 N N . VAL A 1 189 ? 4.831 -6.431 41.510 1.00 33.56 189 VAL A N 1
ATOM 1482 C CA . VAL A 1 189 ? 5.414 -5.544 42.527 1.00 33.56 189 VAL A CA 1
ATOM 1483 C C . VAL A 1 189 ? 4.609 -5.696 43.822 1.00 33.56 189 VAL A C 1
ATOM 1485 O O . VAL A 1 189 ? 3.787 -4.861 44.189 1.00 33.56 189 VAL A O 1
ATOM 1488 N N . ARG A 1 190 ? 4.855 -6.801 44.529 1.00 30.81 190 ARG A N 1
ATOM 1489 C CA . ARG A 1 190 ? 4.765 -6.838 45.993 1.0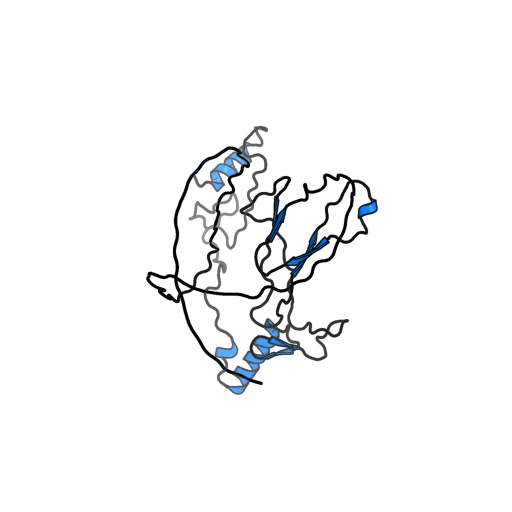0 30.81 190 ARG A CA 1
ATOM 1490 C C . ARG A 1 190 ? 6.159 -7.164 46.500 1.00 30.81 190 ARG A C 1
ATOM 1492 O O . ARG A 1 190 ? 6.644 -8.266 46.268 1.00 30.81 190 ARG A O 1
ATOM 1499 N N . GLY A 1 191 ? 6.805 -6.189 47.130 1.00 29.05 191 GLY A N 1
ATOM 1500 C CA . GLY A 1 191 ? 8.073 -6.424 47.809 1.00 29.05 191 GLY A CA 1
ATOM 1501 C C . GLY A 1 191 ? 7.869 -7.234 49.087 1.00 29.05 191 GLY A C 1
ATOM 1502 O O . GLY A 1 191 ? 6.810 -7.150 49.707 1.00 29.05 191 GLY A O 1
ATOM 1503 N N . LEU A 1 192 ? 8.902 -7.983 49.463 1.00 29.69 192 LEU A N 1
ATOM 1504 C CA . LEU A 1 192 ? 9.247 -8.333 50.837 1.00 29.69 192 LEU A CA 1
ATOM 1505 C C . LEU A 1 192 ? 10.767 -8.576 50.880 1.00 29.69 192 LEU A C 1
ATOM 1507 O O . LEU A 1 192 ? 11.337 -9.128 49.943 1.00 29.69 192 LEU A O 1
ATOM 1511 N N . ASP A 1 193 ? 11.365 -8.061 51.947 1.00 25.59 193 ASP A N 1
ATOM 1512 C CA . ASP A 1 193 ? 12.766 -7.712 52.221 1.00 25.59 193 ASP A CA 1
ATOM 1513 C C . ASP A 1 193 ? 13.895 -8.755 52.005 1.00 25.59 193 ASP A C 1
ATOM 1515 O O . ASP A 1 193 ? 13.637 -9.940 51.784 1.00 25.59 193 ASP A O 1
ATOM 1519 N N . PRO A 1 194 ? 15.180 -8.324 52.061 1.00 40.94 194 PRO A N 1
ATOM 1520 C CA . PRO A 1 194 ? 16.331 -9.175 51.758 1.00 40.94 194 PRO A CA 1
ATOM 1521 C C . PRO A 1 194 ? 16.822 -9.993 52.963 1.00 40.94 194 PRO A C 1
ATOM 1523 O O . PRO A 1 194 ? 17.060 -9.445 54.039 1.00 40.94 194 PRO A O 1
ATOM 1526 N N . ALA A 1 195 ? 17.108 -11.281 52.750 1.00 26.52 195 ALA A N 1
ATOM 1527 C CA . ALA A 1 195 ? 17.859 -12.106 53.696 1.00 26.52 195 ALA A CA 1
ATOM 1528 C C . ALA A 1 195 ? 18.685 -13.208 52.997 1.00 26.52 195 ALA A C 1
ATOM 1530 O O . ALA A 1 195 ? 18.159 -13.996 52.222 1.00 26.52 195 ALA A O 1
ATOM 1531 N N . GLU A 1 196 ? 19.979 -13.219 53.328 1.00 27.14 196 GLU A N 1
ATOM 1532 C CA . GLU A 1 196 ? 20.900 -14.366 53.438 1.00 27.14 196 GLU A CA 1
ATOM 1533 C C . GLU A 1 196 ? 21.070 -15.396 52.290 1.00 27.14 196 GLU A C 1
ATOM 1535 O O . GLU A 1 196 ? 20.208 -16.213 51.994 1.00 27.14 196 GLU A O 1
ATOM 1540 N N . GLY A 1 197 ? 22.331 -15.554 51.857 1.00 24.70 197 GLY A N 1
ATOM 1541 C CA . GLY A 1 197 ? 23.043 -16.745 52.353 1.00 24.70 197 GLY A CA 1
ATOM 1542 C C . GLY A 1 197 ? 23.583 -17.798 51.370 1.00 24.70 197 GLY A C 1
ATOM 1543 O O . GLY A 1 197 ? 23.149 -18.942 51.408 1.00 24.70 197 GLY A O 1
ATOM 1544 N N . ALA A 1 198 ? 24.702 -17.480 50.704 1.00 26.11 198 ALA A N 1
ATOM 1545 C CA . ALA A 1 198 ? 25.789 -18.442 50.412 1.00 26.11 198 ALA A CA 1
ATOM 1546 C C . ALA A 1 198 ? 25.536 -19.519 49.292 1.00 26.11 198 ALA A C 1
ATOM 1548 O O . ALA A 1 198 ? 24.551 -19.413 48.566 1.00 26.11 198 ALA A O 1
ATOM 1549 N N . PRO A 1 199 ? 26.521 -20.382 48.924 1.00 36.34 199 PRO A N 1
ATOM 1550 C CA . PRO A 1 199 ? 27.326 -20.065 47.732 1.00 36.34 199 PRO A CA 1
ATOM 1551 C C . PRO A 1 199 ? 27.615 -21.234 46.749 1.00 36.34 199 PRO A C 1
ATOM 1553 O O . PRO A 1 199 ? 27.305 -22.389 47.004 1.00 36.34 199 PRO A O 1
ATOM 1556 N N . PHE A 1 200 ? 28.277 -20.887 45.632 1.00 27.00 200 PHE A N 1
ATOM 1557 C CA . PHE A 1 200 ? 29.138 -21.701 44.741 1.00 27.00 200 PHE A CA 1
ATOM 1558 C C . PHE A 1 200 ? 29.034 -23.246 44.737 1.00 27.00 200 PHE A C 1
ATOM 1560 O O . PHE A 1 200 ? 29.417 -23.918 45.691 1.00 27.00 200 PHE A O 1
ATOM 1567 N N . GLY A 1 201 ? 28.759 -23.817 43.554 1.00 26.19 201 GLY A N 1
ATOM 1568 C CA . GLY A 1 201 ? 28.918 -25.255 43.299 1.00 26.19 201 GLY A CA 1
ATOM 1569 C C . GLY A 1 201 ? 28.854 -25.655 41.819 1.00 26.19 201 GLY A C 1
ATOM 1570 O O . GLY A 1 201 ? 27.850 -26.192 41.363 1.00 26.19 201 GLY A O 1
ATOM 1571 N N . THR A 1 202 ? 29.923 -25.427 41.052 1.00 28.08 202 THR A N 1
ATOM 1572 C CA . THR A 1 202 ? 30.063 -25.945 39.678 1.00 28.08 202 THR A CA 1
ATOM 1573 C C . THR A 1 202 ? 30.398 -27.440 39.666 1.00 28.08 202 THR A C 1
ATOM 1575 O O . THR A 1 202 ? 31.444 -27.832 40.177 1.00 28.08 202 THR A O 1
ATOM 1578 N N . ARG A 1 203 ? 29.587 -28.273 38.995 1.00 27.19 203 ARG A N 1
ATOM 1579 C CA . ARG A 1 203 ? 29.994 -29.595 38.464 1.00 27.19 203 ARG A CA 1
ATOM 1580 C C . ARG A 1 203 ? 29.190 -29.962 37.211 1.00 27.19 203 ARG A C 1
ATOM 1582 O O . ARG A 1 203 ? 27.999 -29.683 37.130 1.00 27.19 203 ARG A O 1
ATOM 1589 N N . GLN A 1 204 ? 29.869 -30.558 36.232 1.00 26.83 204 GLN A N 1
ATOM 1590 C CA . GLN A 1 204 ? 29.297 -31.002 34.954 1.00 26.83 204 GLN A CA 1
ATOM 1591 C C . GLN A 1 204 ? 28.485 -32.304 35.109 1.00 26.83 204 GLN A C 1
ATOM 1593 O O . GLN A 1 204 ? 28.820 -33.114 35.976 1.00 26.83 204 GLN A O 1
ATOM 1598 N N . PRO A 1 205 ? 27.488 -32.559 34.241 1.00 27.12 205 PRO A N 1
ATOM 1599 C CA . PRO A 1 205 ? 26.853 -33.866 34.115 1.00 27.12 205 PRO A CA 1
ATOM 1600 C C . PRO A 1 205 ? 27.550 -34.739 33.057 1.00 27.12 205 PRO A C 1
ATOM 1602 O O . PRO A 1 205 ? 27.789 -34.297 31.933 1.00 27.12 205 PRO A O 1
ATOM 1605 N N . THR A 1 206 ? 27.786 -36.011 33.377 1.00 23.70 206 THR A N 1
ATOM 1606 C CA . THR A 1 206 ? 28.071 -37.072 32.396 1.00 23.70 206 THR A CA 1
ATOM 1607 C C . THR A 1 206 ? 26.971 -38.141 32.445 1.00 23.70 206 THR A C 1
ATOM 1609 O O . THR A 1 206 ? 26.422 -38.454 33.496 1.00 23.70 206 THR A O 1
ATOM 1612 N N . SER A 1 207 ? 26.602 -38.645 31.268 1.00 26.67 207 SER A N 1
ATOM 1613 C CA . SER A 1 207 ? 25.496 -39.580 30.966 1.00 26.67 207 SER A CA 1
ATOM 1614 C C . SER A 1 207 ? 25.956 -40.523 29.831 1.00 26.67 207 SER A C 1
ATOM 1616 O O . SER A 1 207 ? 27.096 -40.340 29.391 1.00 26.67 207 SER A O 1
ATOM 1618 N N . PRO A 1 208 ? 25.143 -41.443 29.249 1.00 42.00 208 PRO A N 1
ATOM 1619 C CA . PRO A 1 208 ? 23.841 -42.031 29.631 1.00 42.0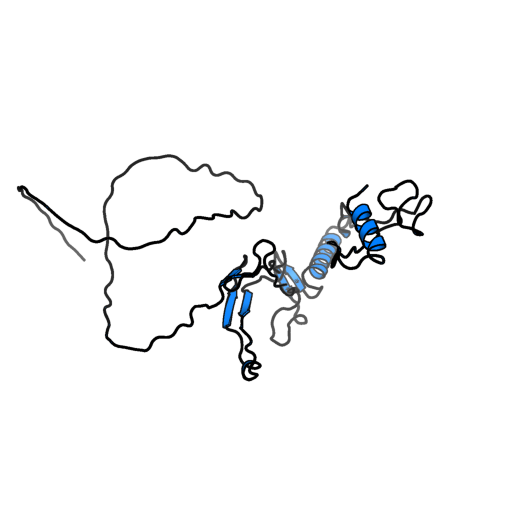0 208 PRO A CA 1
ATOM 1620 C C . PRO A 1 208 ? 24.103 -43.525 30.023 1.00 42.00 208 PRO A C 1
ATOM 1622 O O . PRO A 1 208 ? 25.021 -43.683 30.825 1.00 42.00 208 PRO A O 1
ATOM 1625 N N . PRO A 1 209 ? 23.491 -44.638 29.519 1.00 44.28 209 PRO A N 1
ATOM 1626 C CA . PRO A 1 209 ? 22.191 -44.972 28.885 1.00 44.28 209 PRO A CA 1
ATOM 1627 C C . PRO A 1 209 ? 21.426 -46.069 29.718 1.00 44.28 209 PRO A C 1
ATOM 1629 O O . PRO A 1 209 ? 21.603 -46.089 30.927 1.00 44.28 209 PRO A O 1
ATOM 1632 N N . HIS A 1 210 ? 20.531 -46.975 29.260 1.00 23.89 210 HIS A N 1
ATOM 1633 C CA . HIS A 1 210 ? 19.992 -47.326 27.930 1.00 23.89 210 HIS A CA 1
ATOM 1634 C C . HIS A 1 210 ? 18.550 -47.921 27.970 1.00 23.89 210 HIS A C 1
ATOM 1636 O O . HIS A 1 210 ? 18.272 -48.804 28.768 1.00 23.89 210 HIS A O 1
ATOM 1642 N N . ARG A 1 211 ? 17.696 -47.485 27.019 1.00 24.77 211 ARG A N 1
ATOM 1643 C CA . ARG A 1 211 ? 16.629 -48.203 26.246 1.00 24.77 211 ARG A CA 1
ATOM 1644 C C . ARG A 1 211 ? 15.672 -49.245 26.882 1.00 24.77 211 ARG A C 1
ATOM 1646 O O . ARG A 1 211 ? 16.111 -50.304 27.298 1.00 24.77 211 ARG A O 1
ATOM 1653 N N . GLN A 1 212 ? 14.379 -49.070 26.558 1.00 23.42 212 GLN A N 1
ATOM 1654 C CA . GLN A 1 212 ? 13.490 -49.960 25.753 1.00 23.42 212 GLN A CA 1
ATOM 1655 C C . GLN A 1 212 ? 12.402 -49.040 25.111 1.00 23.42 212 GLN A C 1
ATOM 1657 O O . GLN A 1 212 ? 11.935 -48.138 25.795 1.00 23.42 212 GLN A O 1
ATOM 1662 N N . THR A 1 213 ? 12.175 -48.929 23.785 1.00 23.52 213 THR A N 1
ATOM 1663 C CA . THR A 1 213 ? 11.423 -49.795 22.821 1.00 23.52 213 THR A CA 1
ATOM 1664 C C . THR A 1 213 ? 9.976 -50.122 23.251 1.00 23.52 213 THR A C 1
ATOM 1666 O O . THR A 1 213 ? 9.796 -50.537 24.384 1.00 23.52 213 THR A O 1
ATOM 1669 N N . CYS A 1 214 ? 8.916 -50.026 22.422 1.00 22.17 214 CYS A N 1
ATOM 1670 C CA . CYS A 1 214 ? 8.836 -50.020 20.945 1.00 22.17 214 CYS A CA 1
ATOM 1671 C C . CYS A 1 214 ? 7.498 -49.448 20.378 1.00 22.17 214 CYS A C 1
ATOM 1673 O O . CYS A 1 214 ? 6.491 -49.472 21.075 1.00 22.17 214 CYS A O 1
ATOM 1675 N N . GLY A 1 215 ? 7.475 -49.079 19.080 1.00 23.52 215 GLY A N 1
ATOM 1676 C CA . GLY A 1 215 ? 6.268 -48.842 18.243 1.00 23.52 215 GLY A CA 1
ATOM 1677 C C . GLY A 1 215 ? 5.671 -47.416 18.260 1.00 23.52 215 GLY A C 1
ATOM 1678 O O . GLY A 1 215 ? 5.606 -46.797 19.310 1.00 23.52 215 GLY A O 1
ATOM 1679 N N . GLY A 1 216 ? 5.199 -46.825 17.149 1.00 23.05 216 GLY A N 1
ATOM 1680 C CA . GLY A 1 216 ? 5.214 -47.247 15.737 1.00 23.05 216 GLY A CA 1
ATOM 1681 C C . GLY A 1 216 ? 4.289 -46.373 14.854 1.00 23.05 216 GLY A C 1
ATOM 1682 O O . GLY A 1 216 ? 3.226 -45.977 15.311 1.00 23.05 216 GLY A O 1
ATOM 1683 N N . LEU A 1 217 ? 4.682 -46.146 13.588 1.00 23.41 217 LEU A N 1
ATOM 1684 C CA . LEU A 1 217 ? 4.043 -45.312 12.537 1.00 23.41 217 LEU A CA 1
ATOM 1685 C C . LEU A 1 217 ? 3.994 -43.776 12.739 1.00 23.41 217 LEU A C 1
ATOM 1687 O O . LEU A 1 217 ? 3.927 -43.286 13.857 1.00 23.41 217 LEU A O 1
ATOM 1691 N N . GLN A 1 218 ? 3.876 -42.959 11.680 1.00 24.33 218 GLN A N 1
ATOM 1692 C CA . GLN A 1 218 ? 4.737 -42.812 10.485 1.00 24.33 218 GLN A CA 1
ATOM 1693 C C . GLN A 1 218 ? 4.475 -41.412 9.892 1.00 24.33 218 GLN A C 1
ATOM 1695 O O . GLN A 1 218 ? 3.323 -41.008 9.752 1.00 24.33 218 GLN A O 1
ATOM 1700 N N . LEU A 1 219 ? 5.525 -40.667 9.536 1.00 22.11 219 LEU A N 1
ATOM 1701 C CA . LEU A 1 219 ? 5.396 -39.341 8.921 1.00 22.11 219 LEU A CA 1
ATOM 1702 C C . LEU A 1 219 ? 4.841 -39.435 7.492 1.00 22.11 219 LEU A C 1
ATOM 1704 O O . LEU A 1 219 ? 5.467 -40.041 6.624 1.00 22.11 219 LEU A O 1
ATOM 1708 N N . LEU A 1 220 ? 3.725 -38.750 7.237 1.00 22.59 220 LEU A N 1
ATOM 1709 C CA . LEU A 1 220 ? 3.335 -38.305 5.901 1.00 22.59 220 LEU A CA 1
ATOM 1710 C C . LEU A 1 220 ? 3.767 -36.846 5.738 1.00 22.59 220 LEU A C 1
ATOM 1712 O O . LEU A 1 220 ? 3.178 -35.943 6.329 1.00 22.59 220 LEU A O 1
ATOM 1716 N N . GLN A 1 221 ? 4.801 -36.614 4.929 1.00 24.83 221 GLN A N 1
ATOM 1717 C CA . GLN A 1 221 ? 5.060 -35.284 4.384 1.00 24.83 221 GLN A CA 1
ATOM 1718 C C . GLN A 1 221 ? 3.952 -34.951 3.380 1.00 24.83 221 GLN A C 1
ATOM 1720 O O . GLN A 1 221 ? 3.725 -35.717 2.445 1.00 24.83 221 GLN A O 1
ATOM 1725 N N . SER A 1 222 ? 3.311 -33.792 3.531 1.00 23.36 222 SER A N 1
ATOM 1726 C CA . SER A 1 222 ? 2.499 -33.198 2.468 1.00 23.36 222 SER A CA 1
ATOM 1727 C C . SER A 1 222 ? 2.952 -31.770 2.216 1.00 23.36 222 SER A C 1
ATOM 1729 O O . SER A 1 222 ? 2.887 -30.917 3.097 1.00 23.36 222 SER A O 1
ATOM 1731 N N . SER A 1 223 ? 3.397 -31.524 0.989 1.00 28.25 223 SER A N 1
ATOM 1732 C CA . SER A 1 223 ? 3.555 -30.182 0.438 1.00 28.25 223 SER A CA 1
ATOM 1733 C C . SER A 1 223 ? 2.178 -29.596 0.125 1.00 28.25 223 SER A C 1
ATOM 1735 O O . SER A 1 223 ? 1.400 -30.252 -0.562 1.00 28.25 223 SER A O 1
ATOM 1737 N N . SER A 1 224 ? 1.899 -28.380 0.601 1.00 25.64 224 SER A N 1
ATOM 1738 C CA . SER A 1 224 ? 1.054 -27.360 -0.053 1.00 25.64 224 SER A CA 1
ATOM 1739 C C . SER A 1 224 ? 0.856 -26.172 0.894 1.00 25.64 224 SER A C 1
ATOM 1741 O O . SER A 1 224 ? 0.727 -26.368 2.100 1.00 25.64 224 SER A O 1
ATOM 1743 N N . GLY A 1 225 ? 0.838 -24.949 0.360 1.00 26.45 225 GLY A N 1
ATOM 1744 C CA . GLY A 1 225 ? 0.763 -23.722 1.162 1.00 26.45 225 GLY A CA 1
ATOM 1745 C C . GLY A 1 225 ? -0.629 -23.379 1.707 1.00 26.45 225 GLY A C 1
ATOM 1746 O O . GLY A 1 225 ? -1.634 -23.995 1.354 1.00 26.45 225 GLY A O 1
ATOM 1747 N N . GLY A 1 226 ? -0.669 -22.337 2.540 1.00 25.92 226 GLY A N 1
ATOM 1748 C CA . GLY A 1 226 ? -1.890 -21.754 3.095 1.00 25.92 226 GLY A CA 1
ATOM 1749 C C . GLY A 1 226 ? -1.656 -21.184 4.492 1.00 25.92 226 GLY A C 1
ATOM 1750 O O . GLY A 1 226 ? -1.589 -21.934 5.461 1.00 25.92 226 GLY A O 1
ATOM 1751 N N . GLU A 1 227 ? -1.552 -19.860 4.603 1.00 30.56 227 GLU A N 1
ATOM 1752 C CA . GLU A 1 227 ? -1.439 -19.165 5.889 1.00 30.56 227 GLU A CA 1
ATOM 1753 C C . GLU A 1 227 ? -2.684 -19.394 6.760 1.00 30.56 227 GLU A C 1
ATOM 1755 O O . GLU A 1 227 ? -3.775 -18.920 6.435 1.00 30.56 227 GLU A O 1
ATOM 1760 N N . ARG A 1 228 ? -2.513 -20.073 7.901 1.00 28.12 228 ARG A N 1
ATOM 1761 C CA . ARG A 1 228 ? -3.388 -19.967 9.081 1.00 28.12 228 ARG A CA 1
ATOM 1762 C C . ARG A 1 228 ? -2.570 -20.224 10.352 1.00 28.12 228 ARG A C 1
ATOM 1764 O O . ARG A 1 228 ? -1.964 -21.292 10.442 1.00 28.12 228 ARG A O 1
ATOM 1771 N N . PRO A 1 229 ? -2.584 -19.332 11.357 1.00 32.12 229 PRO A N 1
ATOM 1772 C CA . PRO A 1 229 ? -1.978 -19.632 12.649 1.00 32.12 229 PRO A CA 1
ATOM 1773 C C . PRO A 1 229 ? -2.827 -20.666 13.407 1.00 32.12 229 PRO A C 1
ATOM 1775 O O . PRO A 1 229 ? -4.042 -20.504 13.554 1.00 32.12 229 PRO A O 1
ATOM 1778 N N . MET A 1 230 ? -2.193 -21.729 13.912 1.00 26.94 230 MET A N 1
ATOM 1779 C CA . MET A 1 230 ? -2.840 -22.643 14.859 1.00 26.94 230 MET A CA 1
ATOM 1780 C C . MET A 1 230 ? -2.929 -21.986 16.240 1.00 26.94 230 MET A C 1
ATOM 1782 O O . MET A 1 230 ? -1.909 -21.714 16.868 1.00 26.94 230 MET A O 1
ATOM 1786 N N . LEU A 1 231 ? -4.145 -21.813 16.759 1.00 26.70 231 LEU A N 1
ATOM 1787 C CA . LEU A 1 231 ? -4.368 -21.526 18.176 1.00 26.70 231 LEU A CA 1
ATOM 1788 C C . LEU A 1 231 ? -4.339 -22.835 18.969 1.00 26.70 231 LEU A C 1
ATOM 1790 O O . LEU A 1 231 ? -5.290 -23.614 18.922 1.00 26.70 231 LEU A O 1
ATOM 1794 N N . LEU A 1 232 ? -3.254 -23.069 19.709 1.00 23.41 232 LEU A N 1
ATOM 1795 C CA . LEU A 1 232 ? -3.108 -24.229 20.588 1.00 23.41 232 LEU A CA 1
ATOM 1796 C C . LEU A 1 232 ? -3.271 -23.795 22.051 1.00 23.41 232 LEU A C 1
ATOM 1798 O O . LEU A 1 232 ? -2.313 -23.504 22.761 1.00 23.41 232 LEU A O 1
ATOM 1802 N N . SER A 1 233 ? -4.527 -23.714 22.491 1.00 22.67 233 SER A N 1
ATOM 1803 C CA . SER A 1 233 ? -4.899 -23.382 23.867 1.00 22.67 233 SER A CA 1
ATOM 1804 C C . SER A 1 233 ? -5.008 -24.645 24.728 1.00 22.67 233 SER A C 1
ATOM 1806 O O . SER A 1 233 ? -5.963 -25.411 24.590 1.00 22.67 233 SER A O 1
ATOM 1808 N N . LEU A 1 234 ? -4.061 -24.836 25.650 1.00 24.44 234 LEU A N 1
ATOM 1809 C CA . LEU A 1 234 ? -4.129 -25.832 26.725 1.00 24.44 234 LEU A CA 1
ATOM 1810 C C . LEU A 1 234 ? -4.373 -25.120 28.071 1.00 24.44 234 LEU A C 1
ATOM 1812 O O . LEU A 1 234 ? -3.700 -24.129 28.356 1.00 24.44 234 LEU A O 1
ATOM 1816 N N . PRO A 1 235 ? -5.330 -25.575 28.902 1.00 26.70 235 PRO A N 1
ATOM 1817 C CA . PRO A 1 235 ? -5.705 -24.861 30.118 1.00 26.70 235 PRO A CA 1
ATOM 1818 C C . PRO A 1 235 ? -4.776 -25.179 31.297 1.00 26.70 235 PRO A C 1
ATOM 1820 O O . PRO A 1 235 ? -4.538 -26.343 31.621 1.00 26.70 235 PRO A O 1
ATOM 1823 N N . LEU A 1 236 ? -4.347 -24.142 32.024 1.00 25.48 236 LEU A N 1
ATOM 1824 C CA . LEU A 1 236 ? -3.863 -24.308 33.396 1.00 25.48 236 LEU A CA 1
ATOM 1825 C C . LEU A 1 236 ? -5.010 -24.808 34.287 1.00 25.48 236 LEU A C 1
ATOM 1827 O O . LEU A 1 236 ? -6.082 -24.200 34.329 1.00 25.48 236 LEU A O 1
ATOM 1831 N N . ARG A 1 237 ? -4.751 -25.840 35.094 1.00 27.00 237 ARG A N 1
ATOM 1832 C CA . ARG A 1 237 ? -5.532 -26.108 36.307 1.00 27.00 237 ARG A CA 1
ATOM 1833 C C . ARG A 1 237 ? -4.583 -26.356 37.473 1.00 27.00 237 ARG A C 1
ATOM 1835 O O . ARG A 1 237 ? -3.584 -27.052 37.332 1.00 27.00 237 ARG A O 1
ATOM 1842 N N . ALA A 1 238 ? -4.870 -25.694 38.586 1.00 26.28 238 ALA A N 1
ATOM 1843 C CA . ALA A 1 238 ? -3.960 -25.545 39.712 1.00 26.28 238 ALA A CA 1
ATOM 1844 C C . ALA A 1 238 ? -4.220 -26.560 40.835 1.00 26.28 238 ALA A C 1
ATOM 1846 O O . ALA A 1 238 ? -5.302 -27.143 40.893 1.00 26.28 238 ALA A O 1
ATOM 1847 N N . LEU A 1 239 ? -3.249 -26.622 41.758 1.00 25.53 239 LEU A N 1
ATOM 1848 C CA . LEU A 1 239 ? -3.346 -26.769 43.226 1.00 25.53 239 LEU A CA 1
ATOM 1849 C C . LEU A 1 239 ? -2.373 -27.816 43.796 1.00 25.53 239 LEU A C 1
ATOM 1851 O O . LEU A 1 239 ? -2.264 -28.938 43.315 1.00 25.53 239 LEU A O 1
ATOM 1855 N N . ALA A 1 240 ? -1.673 -27.399 44.850 1.00 25.50 240 ALA A N 1
ATOM 1856 C CA . ALA A 1 240 ? -0.848 -28.220 45.737 1.00 25.50 240 ALA A CA 1
ATOM 1857 C C . ALA A 1 240 ? -1.652 -28.555 47.022 1.00 25.50 240 ALA A C 1
ATOM 1859 O O . ALA A 1 240 ? -2.822 -28.182 47.109 1.00 25.50 240 ALA A O 1
ATOM 1860 N N . PRO A 1 241 ? -1.022 -29.071 48.091 1.00 36.12 241 PRO A N 1
ATOM 1861 C CA . PRO A 1 241 ? -0.288 -30.333 48.207 1.00 36.12 241 PRO A CA 1
ATOM 1862 C C . PRO A 1 241 ? -1.024 -31.321 49.148 1.00 36.12 241 PRO A C 1
ATOM 1864 O O . PRO A 1 241 ? -1.900 -30.924 49.912 1.00 36.12 241 PRO A O 1
ATOM 1867 N N . GLY A 1 242 ? -0.632 -32.601 49.152 1.00 24.59 242 GLY A N 1
ATOM 1868 C CA . GLY A 1 242 ? -1.172 -33.620 50.065 1.00 24.59 242 GLY A CA 1
ATOM 1869 C C . GLY A 1 242 ? -0.069 -34.468 50.701 1.00 24.59 242 GLY A C 1
ATOM 1870 O O . GLY A 1 242 ? 0.810 -34.958 49.998 1.00 24.59 242 GLY A O 1
ATOM 1871 N N . VAL A 1 243 ? -0.114 -34.617 52.027 1.00 25.64 243 VAL A N 1
ATOM 1872 C CA . VAL A 1 243 ? 0.820 -35.405 52.854 1.00 25.64 243 VAL A CA 1
ATOM 1873 C C . VAL A 1 243 ? 0.115 -36.669 53.350 1.00 25.64 243 VAL A C 1
ATOM 1875 O O . VAL A 1 243 ? -1.052 -36.585 53.722 1.00 25.64 243 VAL A O 1
ATOM 1878 N N . GLY A 1 244 ? 0.837 -37.791 53.445 1.00 23.91 244 GLY A N 1
ATOM 1879 C CA . GLY A 1 244 ? 0.436 -38.934 54.277 1.00 23.91 244 GLY A CA 1
ATOM 1880 C C . GLY A 1 244 ? 0.903 -40.295 53.753 1.00 23.91 244 GLY A C 1
ATOM 1881 O O . GLY A 1 244 ? 0.476 -40.670 52.673 1.00 23.91 244 GLY A O 1
ATOM 1882 N N . GLU A 1 245 ? 1.764 -40.961 54.543 1.00 24.84 245 GLU A N 1
ATOM 1883 C CA . GLU A 1 245 ? 1.773 -42.404 54.917 1.00 24.84 245 GLU A CA 1
ATOM 1884 C C . GLU A 1 245 ? 1.617 -43.483 53.805 1.00 24.84 245 GLU A C 1
ATOM 1886 O O . GLU A 1 245 ? 0.891 -43.321 52.839 1.00 24.84 245 GLU A O 1
ATOM 1891 N N . GLY A 1 246 ? 2.230 -44.669 53.850 1.00 24.28 246 GLY A N 1
ATOM 1892 C CA . GLY A 1 246 ? 3.038 -45.386 54.844 1.00 24.28 246 GLY A CA 1
ATOM 1893 C C . GLY A 1 246 ? 3.080 -46.883 54.445 1.00 24.28 246 GLY A C 1
ATOM 1894 O O . GLY A 1 246 ? 2.276 -47.293 53.614 1.00 24.28 246 GLY A O 1
ATOM 1895 N N . GLU A 1 247 ? 3.975 -47.691 55.038 1.00 26.44 247 GLU A N 1
ATOM 1896 C CA . GLU A 1 247 ? 4.117 -49.158 54.795 1.00 26.44 247 GLU A CA 1
ATOM 1897 C C . GLU A 1 247 ? 4.602 -49.563 53.367 1.00 26.44 247 GLU A C 1
ATOM 1899 O O . GLU A 1 247 ? 4.466 -48.814 52.409 1.00 26.44 247 GLU A O 1
ATOM 1904 N N . GLY A 1 248 ? 5.246 -50.713 53.113 1.00 25.52 248 GLY A N 1
ATOM 1905 C CA . GLY A 1 248 ? 5.763 -51.765 53.995 1.00 25.52 248 GLY A CA 1
ATOM 1906 C C . GLY A 1 248 ? 6.350 -52.966 53.208 1.00 25.52 248 GLY A C 1
ATOM 1907 O O . GLY A 1 248 ? 5.905 -53.271 52.112 1.00 25.52 248 GLY A O 1
ATOM 1908 N N . GLU A 1 249 ? 7.325 -53.657 53.814 1.00 28.31 249 GLU A N 1
ATOM 1909 C CA . GLU A 1 249 ? 7.799 -55.039 53.541 1.00 28.31 249 GLU A CA 1
ATOM 1910 C C . GLU A 1 249 ? 8.577 -55.479 52.259 1.00 28.31 249 GLU A C 1
ATOM 1912 O O . GLU A 1 249 ? 8.081 -55.540 51.143 1.00 28.31 249 GLU A O 1
ATOM 1917 N N . LYS A 1 250 ? 9.773 -56.034 52.552 1.00 28.11 250 LYS A N 1
ATOM 1918 C CA . LYS A 1 250 ? 10.378 -57.312 52.083 1.00 28.11 250 LYS A CA 1
ATOM 1919 C C . LYS A 1 250 ? 10.649 -57.593 50.584 1.00 28.11 250 LYS A C 1
ATOM 1921 O O . LYS A 1 250 ? 9.778 -58.051 49.858 1.00 28.11 250 LYS A O 1
ATOM 1926 N N . GLY A 1 251 ? 11.944 -57.819 50.311 1.00 27.62 251 GLY A N 1
ATOM 1927 C CA . GLY A 1 25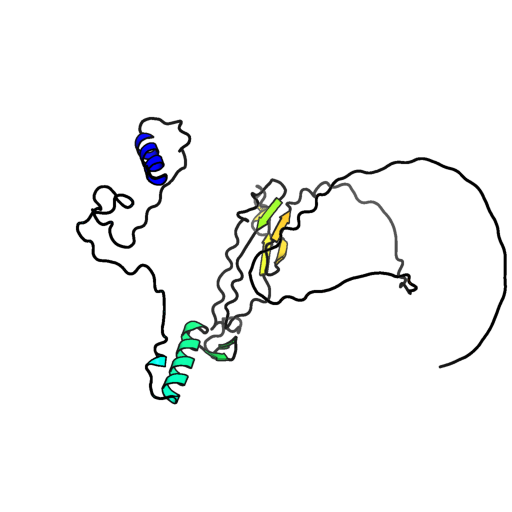1 ? 12.450 -59.210 50.289 1.00 27.62 251 GLY A CA 1
ATOM 1928 C C . GLY A 1 251 ? 13.371 -59.634 49.129 1.00 27.62 251 GLY A C 1
ATOM 1929 O O . GLY A 1 251 ? 12.984 -59.480 47.986 1.00 27.62 251 GLY A O 1
ATOM 1930 N N . ARG A 1 252 ? 14.518 -60.265 49.483 1.00 29.64 252 ARG A N 1
ATOM 1931 C CA . ARG A 1 252 ? 15.395 -61.224 48.732 1.00 29.64 252 ARG A CA 1
ATOM 1932 C C . ARG A 1 252 ? 15.718 -60.941 47.239 1.00 29.64 252 ARG A C 1
ATOM 1934 O O . ARG A 1 252 ? 14.825 -60.740 46.440 1.00 29.64 252 ARG A O 1
ATOM 1941 N N . GLY A 1 253 ? 16.952 -61.080 46.743 1.00 27.34 253 GLY A N 1
ATOM 1942 C CA . GLY A 1 253 ? 18.195 -61.660 47.286 1.00 27.34 253 GLY A CA 1
ATOM 1943 C C . GLY A 1 253 ? 18.979 -62.407 46.177 1.00 27.34 253 GLY A C 1
ATOM 1944 O O . GLY A 1 253 ? 18.369 -62.774 45.179 1.00 27.34 253 GLY A O 1
ATOM 1945 N N . GLY A 1 254 ? 20.283 -62.664 46.372 1.00 29.38 254 GLY A N 1
ATOM 1946 C CA . GLY A 1 254 ? 21.190 -63.339 45.407 1.00 29.38 254 GLY A CA 1
ATOM 1947 C C . GLY A 1 254 ? 21.877 -62.354 44.439 1.00 29.38 254 GLY A C 1
ATOM 1948 O O . GLY A 1 254 ? 21.234 -61.412 43.990 1.00 29.38 254 GLY A O 1
ATOM 1949 N N . GLU A 1 255 ? 23.207 -62.350 44.253 1.00 30.11 255 GLU A N 1
ATOM 1950 C CA . GLU A 1 255 ? 24.083 -63.378 43.623 1.00 30.11 255 GLU A CA 1
ATOM 1951 C C . GLU A 1 255 ? 23.806 -63.533 42.105 1.00 30.11 255 GLU A C 1
ATOM 1953 O O . GLU A 1 255 ? 22.651 -63.561 41.700 1.00 30.11 255 GLU A O 1
ATOM 1958 N N . GLU A 1 256 ? 24.792 -63.594 41.195 1.00 32.53 256 GLU A N 1
ATOM 1959 C CA . GLU A 1 256 ? 26.218 -63.934 41.362 1.00 32.53 256 GLU A CA 1
ATOM 1960 C C . GLU A 1 256 ? 27.123 -63.420 40.201 1.00 32.53 256 GLU A C 1
ATOM 1962 O O . GLU A 1 256 ? 26.663 -63.225 39.083 1.00 32.53 256 GLU A O 1
ATOM 1967 N N . GLU A 1 257 ? 28.422 -63.259 40.497 1.00 34.22 257 GLU A N 1
ATOM 1968 C CA . GLU A 1 257 ? 29.629 -63.452 39.652 1.00 34.22 257 GLU A CA 1
ATOM 1969 C C . GLU A 1 257 ? 29.838 -62.904 38.198 1.00 34.22 257 GLU A C 1
ATOM 1971 O O . GLU A 1 257 ? 29.168 -63.287 37.247 1.00 34.22 257 GLU A O 1
ATOM 1976 N N . ARG A 1 258 ? 31.037 -62.283 38.028 1.00 35.72 258 ARG A N 1
ATOM 1977 C CA . ARG A 1 258 ? 32.048 -62.474 36.933 1.00 35.72 258 ARG A CA 1
ATOM 1978 C C . ARG A 1 258 ? 31.786 -61.899 35.516 1.00 35.72 258 ARG A C 1
ATOM 1980 O O . ARG A 1 258 ? 30.656 -61.797 35.077 1.00 35.72 258 ARG A O 1
ATOM 1987 N N . LYS A 1 259 ? 32.805 -61.559 34.695 1.00 34.38 259 LYS A N 1
ATOM 1988 C CA . LYS A 1 259 ? 34.294 -61.474 34.823 1.00 34.38 259 LYS A CA 1
ATOM 1989 C C . LYS A 1 259 ? 34.866 -60.648 33.649 1.00 34.38 259 LYS A C 1
ATOM 1991 O O . LYS A 1 259 ? 34.354 -60.850 32.558 1.00 34.38 259 LYS A O 1
ATOM 1996 N N . LYS A 1 260 ? 36.025 -59.986 33.862 1.00 34.88 260 LYS A N 1
ATOM 1997 C CA . LYS A 1 260 ? 37.098 -59.685 32.863 1.00 34.88 260 LYS A CA 1
ATOM 1998 C C . LYS A 1 260 ? 36.690 -58.829 31.634 1.00 34.88 260 LYS A C 1
ATOM 2000 O O . LYS A 1 260 ? 35.513 -58.699 31.344 1.00 34.88 260 LYS A O 1
ATOM 2005 N N . GLU A 1 261 ? 37.574 -58.158 30.894 1.00 35.31 261 GLU A N 1
ATOM 2006 C CA . GLU A 1 261 ? 39.043 -57.934 30.907 1.00 35.31 261 GLU A CA 1
ATOM 2007 C C . GLU A 1 261 ? 39.282 -56.477 30.388 1.00 35.31 261 GLU A C 1
ATOM 2009 O O . GLU A 1 261 ? 38.329 -55.870 29.902 1.00 35.31 261 GLU A O 1
ATOM 2014 N N . GLU A 1 262 ? 40.357 -55.759 30.757 1.00 33.56 262 GLU A N 1
ATOM 2015 C CA . GLU A 1 262 ? 41.549 -55.441 29.906 1.00 33.56 262 GLU A CA 1
ATOM 2016 C C . GLU A 1 262 ? 41.194 -54.940 28.476 1.00 33.56 262 GLU A C 1
ATOM 2018 O O . GLU A 1 262 ? 40.334 -55.518 27.823 1.00 33.56 262 GLU A O 1
ATOM 2023 N N . GLU A 1 263 ? 41.723 -53.846 27.905 1.00 34.00 263 GLU A N 1
ATOM 2024 C CA . GLU A 1 263 ? 43.009 -53.107 28.009 1.00 34.00 263 GLU A CA 1
ATOM 2025 C C . GLU A 1 263 ? 42.765 -51.591 27.693 1.00 34.00 263 GLU A C 1
ATOM 2027 O O . GLU A 1 263 ? 41.693 -51.234 27.208 1.00 34.00 263 GLU A O 1
ATOM 2032 N N . GLU A 1 264 ? 43.568 -50.622 28.167 1.00 35.66 264 GLU A N 1
ATOM 2033 C CA . GLU A 1 264 ? 44.678 -49.924 27.449 1.00 35.66 264 GLU A CA 1
ATOM 2034 C C . GLU A 1 264 ? 44.374 -49.372 26.025 1.00 35.66 264 GLU A C 1
ATOM 2036 O O . GLU A 1 264 ? 43.675 -50.003 25.243 1.00 35.66 264 GLU A O 1
ATOM 2041 N N . ALA A 1 265 ? 44.890 -48.215 25.572 1.00 33.56 265 ALA A N 1
ATOM 2042 C CA . ALA A 1 265 ? 45.674 -47.130 26.197 1.00 33.56 265 ALA A CA 1
ATOM 2043 C C . ALA A 1 265 ? 45.711 -45.873 25.277 1.00 33.56 265 ALA A C 1
ATOM 2045 O O . ALA A 1 265 ? 45.249 -45.934 24.138 1.00 33.56 265 ALA A O 1
ATOM 2046 N N . PHE A 1 266 ? 46.366 -44.806 25.774 1.00 39.50 266 PHE A N 1
ATOM 2047 C CA . PHE A 1 266 ? 46.759 -43.535 25.121 1.00 39.50 266 PHE A CA 1
ATOM 2048 C C . PHE A 1 266 ? 45.684 -42.454 24.890 1.00 39.50 266 PHE A C 1
ATOM 2050 O O . PHE A 1 266 ? 44.873 -42.569 23.949 1.00 39.50 266 PHE A O 1
#

Foldseek 3Di:
DDPVVVLVVVVVCCVVPPDDPSPPPDDDDDDFWFAEPVDPPNDDPPGYDHDTDHGDDDDPDDDDPLVVPPDPVVSVVVVQQVCLCPFQVSQATFDDQATDGHPVQADPVRHGHRGDQDDWDKDWDPVDDDDPFKTKIFTADSDDRGHDDDDWDKDFDDDDDPDPPPPPDTGDIDIDDNGIDMGTDDPPPDDDDDDDDDDDDDDDDDDDDDDDDDDDDDDDDDDDDDDDDDDDDDDDDDDDDDDDDDDDDDDDDDDDDDDDDDDDDD

Radius of gyration: 34.61 Å; chains: 1; bounding box: 84×78×84 Å

InterPro domains:
  IPR026995 Astrotactin [PTHR16592] (1-172)
  IPR045574 Astrotactin-1/2, Fn3 domain [PF19743] (118-173)

Secondary structure (DSSP, 8-state):
--HHHHHHHHHHHGGG-S--TTTT-------SSPPBTT-SSS--TTT-BSSPPP----------GGGG--SHHHHHHHHHHHHHHHHSTTSEEEETTEEEE-TTSB-TTS-B-SS--PPP--EE-TTS---SS-EEEE------SSS-----EEEEE-PPPSSGGGTTSPPEEEEEPSS-EEE-----------------------------------------------------------------------------------

pLDDT: mean 70.02, std 28.99, range [22.11, 97.81]

Sequence (266 aa):
MPFITYLSGLLTAQMLSDDQLISGVQIHCEEKGRCPSTCHLCRRAGKEQLSPSPVLLEISHIVPLYMLIQDNETREAFKAALMSSYWCSGKGDVIEDWCRCDLNAFDENGLPSCSPLPQPVLRLSPTVEPSSTVVSLQWLDVQPAIGTKVSDYILHHKKVDEYTDTDLYTGRQVRGDRETWVVVPQNYVRGLDPAEGAPFGTRQPTSPPHRQTCGGLQLLQSSSGGERPMLLSLPLRALAPGVGEGEGEKGRGGEEERKKEEEEAF